Protein AF-A0A023B5M5-F1 (afdb_monomer)

Structure (mmCIF, N/CA/C/O backbone):
data_AF-A0A023B5M5-F1
#
_entry.id   AF-A0A023B5M5-F1
#
loop_
_atom_site.group_PDB
_atom_site.id
_atom_site.type_symbol
_atom_site.label_atom_id
_atom_site.label_alt_id
_atom_site.label_comp_id
_atom_site.label_asym_id
_atom_site.label_entity_id
_atom_site.label_seq_id
_atom_site.pdbx_PDB_ins_code
_atom_site.Cartn_x
_atom_site.Cartn_y
_atom_site.Cartn_z
_atom_site.occupancy
_atom_site.B_iso_or_equiv
_atom_site.auth_seq_id
_atom_site.auth_comp_id
_atom_site.auth_asym_id
_atom_site.auth_atom_id
_atom_site.pdbx_PDB_model_num
ATOM 1 N N . MET A 1 1 ? -79.044 -29.880 103.041 1.00 44.28 1 MET A N 1
ATOM 2 C CA . MET A 1 1 ? -78.181 -29.778 104.241 1.00 44.28 1 MET A CA 1
ATOM 3 C C . MET A 1 1 ? -76.852 -29.152 103.846 1.00 44.28 1 MET A C 1
ATOM 5 O O . MET A 1 1 ? -76.372 -29.491 102.774 1.00 44.28 1 MET A O 1
ATOM 9 N N . ARG A 1 2 ? -76.279 -28.345 104.761 1.00 38.69 2 ARG A N 1
ATOM 10 C CA . ARG A 1 2 ? -74.982 -27.618 104.728 1.00 38.69 2 ARG A CA 1
ATOM 11 C C . ARG A 1 2 ? -75.068 -26.279 103.975 1.00 38.69 2 ARG A C 1
ATOM 13 O O . ARG A 1 2 ? -75.039 -26.277 102.758 1.00 38.69 2 ARG A O 1
ATOM 20 N N . SER A 1 3 ? -75.383 -25.133 104.594 1.00 39.09 3 SER A N 1
ATOM 21 C CA . SER A 1 3 ? -74.854 -24.476 105.813 1.00 39.09 3 SER A CA 1
ATOM 22 C C . SER A 1 3 ? -73.343 -24.265 105.756 1.00 39.09 3 SER A C 1
ATOM 24 O O . SER A 1 3 ? -72.651 -25.266 105.837 1.00 39.09 3 SER A O 1
ATOM 26 N N . PHE A 1 4 ? -72.883 -23.012 105.603 1.00 43.94 4 PHE A N 1
ATOM 27 C CA . PHE A 1 4 ? -71.703 -22.379 106.238 1.00 43.94 4 PHE A CA 1
ATOM 28 C C . PHE A 1 4 ? -71.703 -20.874 105.866 1.00 43.94 4 PHE A C 1
ATOM 30 O O . PHE A 1 4 ? -71.621 -20.524 104.697 1.00 43.94 4 PHE A O 1
ATOM 37 N N . VAL A 1 5 ? -72.158 -20.013 106.783 1.00 41.47 5 VAL A N 1
ATOM 38 C CA . VAL A 1 5 ? -71.369 -19.107 107.652 1.00 41.47 5 VAL A CA 1
ATOM 39 C C . VAL A 1 5 ? -70.950 -17.790 106.974 1.00 41.47 5 VAL A C 1
ATOM 41 O O . VAL A 1 5 ? -70.104 -17.731 106.092 1.00 41.47 5 VAL A O 1
ATOM 44 N N . THR A 1 6 ? -71.579 -16.727 107.473 1.00 48.25 6 THR A N 1
ATOM 45 C CA . THR A 1 6 ? -71.277 -15.297 107.353 1.00 48.25 6 THR A CA 1
ATOM 46 C C . THR A 1 6 ? -69.873 -14.928 107.835 1.00 48.25 6 THR A C 1
ATOM 48 O O . THR A 1 6 ? -69.488 -15.332 108.929 1.00 48.25 6 THR A O 1
ATOM 51 N N . LEU A 1 7 ? -69.190 -14.033 107.113 1.00 46.66 7 LEU A N 1
ATOM 52 C CA . LEU A 1 7 ? -68.196 -13.119 107.687 1.00 46.66 7 LEU A CA 1
ATOM 53 C C . LEU A 1 7 ? -68.177 -11.807 106.893 1.00 46.66 7 LEU A C 1
ATOM 55 O O . LEU A 1 7 ? -67.706 -11.733 105.761 1.00 46.66 7 LEU A O 1
ATOM 59 N N . ALA A 1 8 ? -68.755 -10.780 107.513 1.00 47.34 8 ALA A N 1
ATOM 60 C CA . ALA A 1 8 ? -68.706 -9.402 107.065 1.00 47.34 8 ALA A CA 1
ATOM 61 C C . ALA A 1 8 ? -67.308 -8.834 107.342 1.00 47.34 8 ALA A C 1
ATOM 63 O O . ALA A 1 8 ? -66.911 -8.707 108.498 1.00 47.34 8 ALA A O 1
ATOM 64 N N . PHE A 1 9 ? -66.584 -8.459 106.288 1.00 44.28 9 PHE A N 1
ATOM 65 C CA . PHE A 1 9 ? -65.431 -7.571 106.393 1.00 44.28 9 PHE A CA 1
ATOM 66 C C . PHE A 1 9 ? -65.820 -6.209 105.825 1.00 44.28 9 PHE A C 1
ATOM 68 O O . PHE A 1 9 ? -65.916 -6.015 104.615 1.00 44.28 9 PHE A O 1
ATOM 75 N N . VAL A 1 10 ? -66.056 -5.264 106.737 1.00 48.34 10 VAL A N 1
ATOM 76 C CA . VAL A 1 10 ? -66.083 -3.829 106.447 1.00 48.34 10 VAL A CA 1
ATOM 77 C C . VAL A 1 10 ? -64.642 -3.420 106.139 1.00 48.34 10 VAL A C 1
ATOM 79 O O . VAL A 1 10 ? -63.875 -3.043 107.021 1.00 48.34 10 VAL A O 1
ATOM 82 N N . GLY A 1 11 ? -64.243 -3.588 104.880 1.00 40.50 11 GLY A N 1
ATOM 83 C CA . GLY A 1 11 ? -63.000 -3.047 104.349 1.00 40.50 11 GLY A CA 1
ATOM 84 C C . GLY A 1 11 ? -63.218 -1.588 103.979 1.00 40.50 11 GLY A C 1
ATOM 85 O O . GLY A 1 11 ? -63.910 -1.291 103.008 1.00 40.50 11 GLY A O 1
ATOM 86 N N . ILE A 1 12 ? -62.644 -0.678 104.766 1.00 47.53 12 ILE A N 1
ATOM 87 C CA . ILE A 1 12 ? -62.568 0.748 104.446 1.00 47.53 12 ILE A CA 1
ATOM 88 C C . ILE A 1 12 ? -61.779 0.869 103.138 1.00 47.53 12 ILE A C 1
ATOM 90 O O . ILE A 1 12 ? -60.560 0.711 103.118 1.00 47.53 12 ILE A O 1
ATOM 94 N N . ALA A 1 13 ? -62.481 1.122 102.036 1.00 38.97 13 ALA A N 1
ATOM 95 C CA . ALA A 1 13 ? -61.863 1.471 100.769 1.00 38.97 13 ALA A CA 1
ATOM 96 C C . ALA A 1 13 ? -61.254 2.874 100.902 1.00 38.97 13 ALA A C 1
ATOM 98 O O . ALA A 1 13 ? -61.909 3.884 100.645 1.00 38.97 13 ALA A O 1
ATOM 99 N N . ALA A 1 14 ? -59.992 2.952 101.330 1.00 44.41 14 ALA A N 1
ATOM 100 C CA . ALA A 1 14 ? -59.181 4.136 101.099 1.00 44.41 14 ALA A CA 1
ATOM 101 C C . ALA A 1 14 ? -58.965 4.242 99.583 1.00 44.41 14 ALA A C 1
ATOM 103 O O . ALA A 1 14 ? -58.105 3.578 99.008 1.00 44.41 14 ALA A O 1
ATOM 104 N N . SER A 1 15 ? -59.814 5.032 98.928 1.00 42.62 15 SER A N 1
ATOM 105 C CA . SER A 1 15 ? -59.723 5.344 97.504 1.00 42.62 15 SER A CA 1
ATOM 106 C C . SER A 1 15 ? -58.456 6.164 97.249 1.00 42.62 15 SER A C 1
ATOM 108 O O . SER A 1 15 ? -58.493 7.394 97.250 1.00 42.62 15 SER A O 1
ATOM 110 N N . GLN A 1 16 ? -57.322 5.494 97.040 1.00 52.19 16 GLN A N 1
ATOM 111 C CA . GLN A 1 16 ? -56.113 6.131 96.527 1.00 52.19 16 GLN A CA 1
ATOM 112 C C . GLN A 1 16 ? -56.383 6.572 95.087 1.00 52.19 16 GLN A C 1
ATOM 114 O O . GLN A 1 16 ? -56.457 5.758 94.169 1.00 52.19 16 GLN A O 1
ATOM 119 N N . LYS A 1 17 ? -56.581 7.876 94.889 1.00 47.81 17 LYS A N 1
ATOM 120 C CA . LYS A 1 17 ? -56.758 8.465 93.562 1.00 47.81 17 LYS A CA 1
ATOM 121 C C . LYS A 1 17 ? -55.380 8.836 93.014 1.00 47.81 17 LYS A C 1
ATOM 123 O O . LYS A 1 17 ? -54.986 9.995 93.063 1.00 47.81 17 LYS A O 1
ATOM 128 N N . SER A 1 18 ? -54.629 7.845 92.534 1.00 52.09 18 SER A N 1
ATOM 129 C CA . SER A 1 18 ? -53.410 8.110 91.763 1.00 52.09 18 SER A CA 1
ATOM 130 C C . SER A 1 18 ? -53.793 8.775 90.444 1.00 52.09 18 SER A C 1
ATOM 132 O O . SER A 1 18 ? -54.504 8.191 89.629 1.00 52.09 18 SER A O 1
ATOM 134 N N . ALA A 1 19 ? -53.340 10.011 90.243 1.00 55.44 19 ALA A N 1
ATOM 135 C CA . ALA A 1 19 ? -53.443 10.692 88.963 1.00 55.44 19 ALA A CA 1
ATOM 136 C C . ALA A 1 19 ? -52.202 10.332 88.137 1.00 55.44 19 ALA A C 1
ATOM 138 O O . ALA A 1 19 ? -51.134 10.910 88.313 1.00 55.44 19 ALA A O 1
ATOM 139 N N . THR A 1 20 ? -52.320 9.326 87.274 1.00 55.12 20 THR A N 1
ATOM 140 C CA . THR A 1 20 ? -51.284 9.022 86.282 1.00 55.12 20 THR A CA 1
ATOM 141 C C . THR A 1 20 ? -51.388 10.056 85.164 1.00 55.12 20 THR A C 1
ATOM 143 O O . THR A 1 20 ? -52.428 10.142 84.514 1.00 55.12 20 THR A O 1
ATOM 146 N N . THR A 1 21 ? -50.350 10.872 84.966 1.00 67.25 21 THR A N 1
ATOM 147 C CA . THR A 1 21 ? -50.260 11.742 83.786 1.00 67.25 21 THR A CA 1
ATOM 148 C C . THR A 1 21 ? -49.985 10.909 82.537 1.00 67.25 21 THR A C 1
ATOM 150 O O . THR A 1 21 ? -49.387 9.832 82.619 1.00 67.25 21 THR A O 1
ATOM 153 N N . ASP A 1 22 ? -50.434 11.399 81.380 1.00 76.00 22 ASP A N 1
ATOM 154 C CA . ASP A 1 22 ? -50.225 10.711 80.106 1.00 76.00 22 ASP A CA 1
ATOM 155 C C . ASP A 1 22 ? -48.725 10.431 79.872 1.00 76.00 22 ASP A C 1
ATOM 157 O O . ASP A 1 22 ? -47.889 11.305 80.132 1.00 76.00 22 ASP A O 1
ATOM 161 N N . PRO A 1 23 ? -48.354 9.220 79.406 1.00 77.00 23 PRO A N 1
ATOM 162 C CA . PRO A 1 23 ? -46.960 8.850 79.189 1.00 77.00 23 PRO A CA 1
ATOM 163 C C . PRO A 1 23 ? -46.294 9.796 78.183 1.00 77.00 23 PRO A C 1
ATOM 165 O O . PRO A 1 23 ? -46.788 9.989 77.069 1.00 77.00 23 PRO A O 1
ATOM 168 N N . VAL A 1 24 ? -45.140 10.354 78.556 1.00 82.94 24 VAL A N 1
ATOM 169 C CA . VAL A 1 24 ? -44.347 11.223 77.681 1.00 82.94 24 VAL A CA 1
ATOM 170 C C . VAL A 1 24 ? -43.412 10.352 76.849 1.00 82.94 24 VAL A C 1
ATOM 172 O O . VAL A 1 24 ? -42.523 9.685 77.381 1.00 82.94 24 VAL A O 1
ATOM 175 N N . TYR A 1 25 ? -43.620 10.357 75.532 1.00 87.12 25 TYR A N 1
ATOM 176 C CA . TYR A 1 25 ? -42.762 9.669 74.569 1.00 87.12 25 TYR A CA 1
ATOM 177 C C . TYR A 1 25 ? -41.686 10.626 74.058 1.00 87.12 25 TYR A C 1
ATOM 179 O O . TYR A 1 25 ? -41.998 11.644 73.440 1.00 87.12 25 TYR A O 1
ATOM 187 N N . SER A 1 26 ? -40.419 10.288 74.277 1.00 89.19 26 SER A N 1
ATOM 188 C CA . SER A 1 26 ? -39.269 11.024 73.751 1.00 89.19 26 SER A CA 1
ATOM 189 C C . SER A 1 26 ? -38.401 10.124 72.871 1.00 89.19 26 SER A C 1
ATOM 191 O O . SER A 1 26 ? -38.423 8.897 72.978 1.00 89.19 26 SER A O 1
ATOM 193 N N . CYS A 1 27 ? -37.656 10.726 71.944 1.00 90.56 27 CYS A N 1
ATOM 194 C CA . CYS A 1 27 ? -36.756 9.998 71.055 1.00 90.56 27 CYS A CA 1
ATOM 195 C C . CYS A 1 27 ? -35.290 10.261 71.411 1.00 90.56 27 CYS A C 1
ATOM 197 O O . CYS A 1 27 ? -34.962 11.379 71.816 1.00 90.56 27 CYS A O 1
ATOM 199 N N . PRO A 1 28 ? -34.396 9.269 71.221 1.00 91.25 28 PRO A N 1
ATOM 200 C CA . PRO A 1 28 ? -32.956 9.482 71.313 1.00 91.25 28 PRO A CA 1
ATOM 201 C C . PRO A 1 28 ? -32.481 10.599 70.374 1.00 91.25 28 PRO A C 1
ATOM 203 O O . PRO A 1 28 ? -33.124 10.894 69.362 1.00 91.25 28 PRO A O 1
ATOM 206 N N . ALA A 1 29 ? -31.323 11.189 70.681 1.00 88.56 29 ALA A N 1
ATOM 207 C CA . ALA A 1 29 ? -30.752 12.276 69.891 1.00 88.56 29 ALA A CA 1
ATOM 208 C C . ALA A 1 29 ? -30.667 11.913 68.394 1.00 88.56 29 ALA A C 1
ATOM 210 O O . ALA A 1 29 ? -30.124 10.875 68.013 1.00 88.56 29 ALA A O 1
ATOM 211 N N . GLY A 1 30 ? -31.222 12.780 67.542 1.00 83.88 30 GLY A N 1
ATOM 212 C CA . GLY A 1 30 ? -31.242 12.600 66.088 1.00 83.88 30 GLY A CA 1
ATOM 213 C C . GLY A 1 30 ? -32.406 11.770 65.533 1.00 83.88 30 GLY A C 1
ATOM 214 O O . GLY A 1 30 ? -32.467 11.588 64.320 1.00 83.88 30 GLY A O 1
ATOM 215 N N . PHE A 1 31 ? -33.334 11.291 66.368 1.00 90.75 31 PHE A N 1
ATOM 216 C CA . PHE A 1 31 ? -34.573 10.643 65.927 1.00 90.75 31 PHE A CA 1
ATOM 217 C C . PHE A 1 31 ? -35.792 11.533 66.181 1.00 90.75 31 PHE A C 1
ATOM 219 O O . PHE A 1 31 ? -35.854 12.266 67.166 1.00 90.75 31 PHE A O 1
ATOM 226 N N . THR A 1 32 ? -36.795 11.434 65.311 1.00 92.38 32 THR A N 1
ATOM 227 C CA . THR A 1 32 ? -38.055 12.176 65.429 1.00 92.38 32 THR A CA 1
ATOM 228 C C . THR A 1 32 ? -39.199 11.213 65.725 1.00 92.38 32 THR A C 1
ATOM 230 O O . THR A 1 32 ? -39.284 10.137 65.129 1.00 92.38 32 THR A O 1
ATOM 233 N N . LEU A 1 33 ? -40.088 11.587 66.648 1.00 88.69 33 LEU A N 1
ATOM 234 C CA . LEU A 1 33 ? -41.246 10.770 67.005 1.00 88.69 33 LEU A CA 1
ATOM 235 C C . LEU A 1 33 ? -42.250 10.762 65.845 1.00 88.69 33 LEU A C 1
ATOM 237 O O . LEU A 1 33 ? -42.745 11.809 65.436 1.00 88.69 33 LEU A O 1
ATOM 241 N N . ASN A 1 34 ? -42.551 9.580 65.315 1.00 87.12 34 ASN A N 1
ATOM 242 C CA . ASN A 1 34 ? -43.556 9.371 64.279 1.00 87.12 34 ASN A CA 1
ATOM 243 C C . ASN A 1 34 ? -44.542 8.294 64.766 1.00 87.12 34 ASN A C 1
ATOM 245 O O . ASN A 1 34 ? -44.268 7.090 64.721 1.00 87.12 34 ASN A O 1
ATOM 249 N N . GLY A 1 35 ? -45.667 8.737 65.335 1.00 84.88 35 GLY A N 1
ATOM 250 C CA . GLY A 1 35 ? -46.623 7.864 66.019 1.00 84.88 35 GLY A CA 1
ATOM 251 C C . GLY A 1 35 ? -46.040 7.280 67.310 1.00 84.88 35 GLY A C 1
ATOM 252 O O . GLY A 1 35 ? -45.732 8.017 68.240 1.00 84.88 35 GLY A O 1
ATOM 253 N N . LYS A 1 36 ? -45.886 5.950 67.363 1.00 85.19 36 LYS A N 1
ATOM 254 C CA . LYS A 1 36 ? -45.283 5.213 68.495 1.00 85.19 36 LYS A CA 1
ATOM 255 C C . LYS A 1 36 ? -43.851 4.740 68.219 1.00 85.19 36 LYS A C 1
ATOM 257 O O . LYS A 1 36 ? -43.348 3.879 68.934 1.00 85.19 36 LYS A O 1
ATOM 262 N N . THR A 1 37 ? -43.207 5.264 67.179 1.00 88.25 37 THR A N 1
ATOM 263 C CA . THR A 1 37 ? -41.868 4.831 66.759 1.00 88.25 37 THR A CA 1
ATOM 264 C C . THR A 1 37 ? -40.989 6.047 66.519 1.00 88.25 37 THR A C 1
ATOM 266 O O . THR A 1 37 ? -41.429 7.031 65.927 1.00 88.25 37 THR A O 1
ATOM 269 N N . CYS A 1 38 ? -39.737 5.991 66.952 1.00 91.19 38 CYS A N 1
ATOM 270 C CA . CYS A 1 38 ? -38.758 7.026 66.654 1.00 91.19 38 CYS A CA 1
ATOM 271 C C . CYS A 1 38 ? -38.100 6.709 65.313 1.00 91.19 38 CYS A C 1
ATOM 273 O O . CYS A 1 38 ? -37.549 5.623 65.147 1.00 91.19 38 CYS A O 1
ATOM 275 N N . ARG A 1 39 ? -38.164 7.634 64.350 1.00 92.19 39 ARG A N 1
ATOM 276 C CA . ARG A 1 39 ? -37.654 7.444 62.986 1.00 92.19 39 ARG A CA 1
ATOM 277 C C . ARG A 1 39 ? -36.598 8.492 62.651 1.00 92.19 39 ARG A C 1
ATOM 279 O O . ARG A 1 39 ? -36.758 9.665 62.981 1.00 92.19 39 ARG A O 1
ATOM 286 N N . ARG A 1 40 ? -35.540 8.075 61.960 1.00 92.12 40 ARG A N 1
ATOM 287 C CA . ARG A 1 40 ? -34.500 8.955 61.414 1.00 92.12 40 ARG A CA 1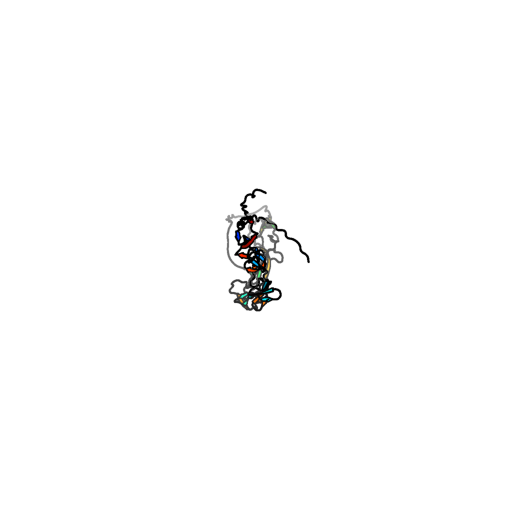
ATOM 288 C C . ARG A 1 40 ? -34.321 8.670 59.930 1.00 92.12 40 ARG A C 1
ATOM 290 O O . ARG A 1 40 ? -34.296 7.507 59.534 1.00 92.12 40 ARG A O 1
ATOM 297 N N . GLN A 1 41 ? -34.211 9.719 59.120 1.00 90.25 41 GLN A N 1
ATOM 298 C CA . GLN A 1 41 ? -33.834 9.587 57.712 1.00 90.25 41 GLN A CA 1
ATOM 299 C C . GLN A 1 41 ? -32.330 9.347 57.623 1.00 90.25 41 GLN A C 1
ATOM 301 O O . GLN A 1 41 ? -31.551 10.062 58.252 1.00 90.25 41 GLN A O 1
ATOM 306 N N . VAL A 1 42 ? -31.933 8.348 56.846 1.00 90.62 42 VAL A N 1
ATOM 307 C CA . VAL A 1 42 ? -30.527 8.061 56.561 1.00 90.62 42 VAL A CA 1
ATOM 308 C C . VAL A 1 42 ? -30.299 8.127 55.062 1.00 90.62 42 VAL A C 1
ATOM 310 O O . VAL A 1 42 ? -31.151 7.703 54.278 1.00 90.62 42 VAL A O 1
ATOM 313 N N . SER A 1 43 ? -29.154 8.675 54.668 1.00 91.69 43 SER A N 1
ATOM 314 C CA . SER A 1 43 ? -28.727 8.716 53.277 1.00 91.69 43 SER A CA 1
ATOM 315 C C . SER A 1 43 ? -27.313 8.169 53.136 1.00 91.69 43 SER A C 1
ATOM 317 O O . SER A 1 43 ? -26.458 8.370 53.997 1.00 91.69 43 SER A O 1
ATOM 319 N N . SER A 1 44 ? -27.072 7.437 52.054 1.00 92.06 44 SER A N 1
ATOM 320 C CA . SER A 1 44 ? -25.749 6.919 51.697 1.00 92.06 44 SER A CA 1
ATOM 321 C C . SER A 1 44 ? -25.556 6.989 50.180 1.00 92.06 44 SER A C 1
ATOM 323 O O . SER A 1 44 ? -26.551 7.029 49.460 1.00 92.06 44 SER A O 1
ATOM 325 N N . PRO A 1 45 ? -24.325 7.067 49.655 1.00 91.81 45 PRO A N 1
ATOM 326 C CA . PRO A 1 45 ? -24.107 7.065 48.211 1.00 91.81 45 PRO A CA 1
ATOM 327 C C . PRO A 1 45 ? -24.503 5.714 47.597 1.00 91.81 45 PRO A C 1
ATOM 329 O O . PRO A 1 45 ? -24.190 4.657 48.148 1.00 91.81 45 PRO A O 1
ATOM 332 N N . ALA A 1 46 ? -25.177 5.743 46.446 1.00 92.38 46 ALA A N 1
ATOM 333 C CA . ALA A 1 46 ? -25.527 4.531 45.715 1.00 92.38 46 ALA A CA 1
ATOM 334 C C . ALA A 1 46 ? -24.288 3.898 45.072 1.00 92.38 46 ALA A C 1
ATOM 336 O O . ALA A 1 46 ? -23.443 4.584 44.497 1.00 92.38 46 ALA A O 1
ATOM 337 N N . SER A 1 47 ? -24.204 2.569 45.127 1.00 91.69 47 SER A N 1
ATOM 338 C CA . SER A 1 47 ? -23.179 1.826 44.391 1.00 91.69 47 SER A CA 1
ATOM 339 C C . SER A 1 47 ? -23.538 1.775 42.907 1.00 91.69 47 SER A C 1
ATOM 341 O O . SER A 1 47 ? -24.693 1.545 42.560 1.00 91.69 47 SER A O 1
ATOM 343 N N . LEU A 1 48 ? -22.570 1.996 42.022 1.00 92.50 48 LEU A N 1
ATOM 344 C CA . LEU A 1 48 ? -22.783 1.895 40.580 1.00 92.50 48 LEU A CA 1
ATOM 345 C C . LEU A 1 48 ? -22.534 0.460 40.116 1.00 92.50 48 LEU A C 1
ATOM 347 O O . LEU A 1 48 ? -21.522 -0.141 40.472 1.00 92.50 48 LEU A O 1
ATOM 351 N N . PHE A 1 49 ? -23.444 -0.084 39.309 1.00 92.69 49 PHE A N 1
ATOM 352 C CA . PHE A 1 49 ? -23.283 -1.405 38.706 1.00 92.69 49 PHE A CA 1
ATOM 353 C C . PHE A 1 49 ? -23.753 -1.424 37.251 1.00 92.69 49 PHE A C 1
ATOM 355 O O . PHE A 1 49 ? -24.578 -0.613 36.830 1.00 92.69 49 PHE A O 1
ATOM 362 N N . CYS A 1 50 ? -23.234 -2.383 36.490 1.00 94.19 50 CYS A N 1
ATOM 363 C CA . CYS A 1 50 ? -23.658 -2.650 35.123 1.00 94.19 50 CYS A CA 1
ATOM 364 C C . CYS A 1 50 ? -24.527 -3.914 35.107 1.00 94.19 50 CYS A C 1
ATOM 366 O O . CYS A 1 50 ? -24.055 -4.961 35.552 1.00 94.19 50 CYS A O 1
ATOM 368 N N . PRO A 1 51 ? -25.782 -3.857 34.617 1.00 91.12 51 PRO A N 1
ATOM 369 C CA . PRO A 1 51 ? -26.621 -5.049 34.466 1.00 91.12 51 PRO A CA 1
ATOM 370 C C . PRO A 1 51 ? -26.009 -6.076 33.511 1.00 91.12 51 PRO A C 1
ATOM 372 O O . PRO A 1 51 ? -26.173 -7.279 33.691 1.00 91.12 51 PRO A O 1
ATOM 375 N N . VAL A 1 52 ? -25.298 -5.578 32.498 1.00 90.88 52 VAL A N 1
ATOM 376 C CA . VAL A 1 52 ? -24.552 -6.359 31.516 1.00 90.88 52 VAL A CA 1
ATOM 377 C C . VAL A 1 52 ? -23.187 -5.702 31.336 1.00 90.88 52 VAL A C 1
ATOM 379 O O . VAL A 1 52 ? -23.098 -4.477 31.245 1.00 90.88 52 VAL A O 1
ATOM 382 N N . GLY A 1 53 ? -22.135 -6.516 31.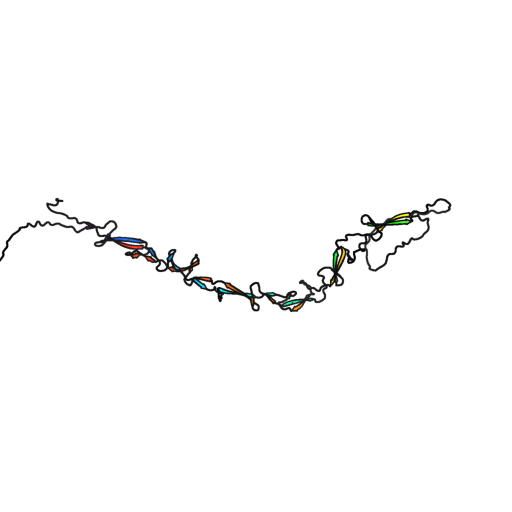277 1.00 90.75 53 GLY A N 1
ATOM 383 C CA . GLY A 1 53 ? -20.766 -6.040 31.099 1.00 90.75 53 GLY A CA 1
ATOM 384 C C . GLY A 1 53 ? -20.080 -5.621 32.400 1.00 90.75 53 GLY A C 1
ATOM 385 O O . GLY A 1 53 ? -20.477 -6.015 33.496 1.00 90.75 53 GLY A O 1
ATOM 386 N N . VAL A 1 54 ? -19.015 -4.839 32.260 1.00 92.69 54 VAL A N 1
ATOM 387 C CA . VAL A 1 54 ? -18.169 -4.351 33.351 1.00 92.69 54 VAL A CA 1
ATOM 388 C C . VAL A 1 54 ? -18.154 -2.828 33.370 1.00 92.69 54 VAL A C 1
ATOM 390 O O . VAL A 1 54 ? -18.318 -2.181 32.336 1.00 92.69 54 VAL A O 1
ATOM 393 N N . LEU A 1 55 ? -17.978 -2.259 34.561 1.00 92.75 55 LEU A N 1
ATOM 394 C CA . LEU A 1 55 ? -17.866 -0.818 34.739 1.00 92.75 55 LEU A CA 1
ATOM 395 C C . LEU A 1 55 ? -16.409 -0.397 34.548 1.00 92.75 55 LEU A C 1
ATOM 397 O O . LEU A 1 55 ? -15.569 -0.693 35.395 1.00 92.75 55 LEU A O 1
ATOM 401 N N . GLU A 1 56 ? -16.125 0.320 33.466 1.00 90.44 56 GLU A N 1
ATOM 402 C CA . GLU A 1 56 ? -14.798 0.859 33.174 1.00 90.44 56 GLU A CA 1
ATOM 403 C C . GLU A 1 56 ? -14.917 2.348 32.832 1.00 90.44 56 GLU A C 1
ATOM 405 O O . GLU A 1 56 ? -15.752 2.744 32.022 1.00 90.44 56 GLU A O 1
ATOM 410 N N . ASN A 1 57 ? -14.121 3.198 33.489 1.00 88.25 57 ASN A N 1
ATOM 411 C CA . ASN A 1 57 ? -14.116 4.654 33.278 1.00 88.25 57 ASN A CA 1
ATOM 412 C C . ASN A 1 57 ? -15.508 5.325 33.356 1.00 88.25 57 ASN A C 1
ATOM 414 O O . ASN A 1 57 ? -15.784 6.292 32.653 1.00 88.25 57 ASN A O 1
ATOM 418 N N . GLY A 1 58 ? -16.395 4.816 34.220 1.00 88.25 58 GLY A N 1
ATOM 419 C CA . GLY A 1 58 ? -17.750 5.356 34.393 1.00 88.25 58 GLY A CA 1
ATOM 420 C C . GLY A 1 58 ? -18.757 4.915 33.326 1.00 88.25 58 GLY A C 1
ATOM 421 O O . GLY A 1 58 ? -19.878 5.419 33.310 1.00 88.25 58 GLY A O 1
ATOM 422 N N . GLN A 1 59 ? -18.390 3.960 32.470 1.00 92.00 59 GLN A N 1
ATOM 423 C CA . GLN A 1 59 ? -19.221 3.451 31.387 1.00 92.00 59 GLN A CA 1
ATOM 424 C C . GLN A 1 59 ? -19.344 1.929 31.473 1.00 92.00 59 GLN A C 1
ATOM 426 O O . GLN A 1 59 ? -18.399 1.232 31.845 1.00 92.00 59 GLN A O 1
ATOM 431 N N . CYS A 1 60 ? -20.520 1.402 31.142 1.00 94.44 60 CYS A N 1
ATOM 432 C CA . CYS A 1 60 ? -20.715 -0.037 31.045 1.00 94.44 60 CYS A CA 1
ATOM 433 C C . CYS A 1 60 ? -20.231 -0.519 29.684 1.00 94.44 60 CYS A C 1
ATOM 435 O O . CYS A 1 60 ? -20.760 -0.102 28.648 1.00 94.44 60 CYS A O 1
ATOM 437 N N . ILE A 1 61 ? -19.235 -1.401 29.694 1.00 93.56 61 ILE A N 1
ATOM 438 C CA . ILE A 1 61 ? -18.655 -1.987 28.488 1.00 93.56 61 ILE A CA 1
ATOM 439 C C . ILE A 1 61 ? -18.791 -3.509 28.501 1.00 93.56 61 ILE A C 1
ATOM 441 O O . ILE A 1 61 ? -18.772 -4.142 29.555 1.00 93.56 61 ILE A O 1
ATOM 445 N N . ALA A 1 62 ? -18.900 -4.115 27.326 1.00 92.44 62 ALA A N 1
ATOM 446 C CA . ALA A 1 62 ? -18.883 -5.566 27.159 1.00 92.44 62 ALA A CA 1
ATOM 447 C C . ALA A 1 62 ? -17.896 -5.987 26.060 1.00 92.44 62 ALA A C 1
ATOM 449 O O . ALA A 1 62 ? -17.535 -5.157 25.221 1.00 92.44 62 ALA A O 1
ATOM 450 N N . PRO A 1 63 ? -17.457 -7.261 26.039 1.00 89.81 63 PRO A N 1
ATOM 451 C CA . PRO A 1 63 ? -16.644 -7.784 24.948 1.00 89.81 63 PRO A CA 1
ATOM 452 C C . PRO A 1 63 ? -17.382 -7.636 23.613 1.00 89.81 63 PRO A C 1
ATOM 454 O O . PRO A 1 63 ? -18.481 -8.163 23.441 1.00 89.81 63 PRO A O 1
ATOM 457 N N . GLY A 1 64 ? -16.773 -6.916 22.676 1.00 87.25 64 GLY A N 1
ATOM 458 C CA . GLY A 1 64 ? -17.263 -6.763 21.311 1.00 87.25 64 GLY A CA 1
ATOM 459 C C . GLY A 1 64 ? -16.819 -7.920 20.418 1.00 87.25 64 GLY A C 1
ATOM 460 O O . GLY A 1 64 ? -15.832 -8.607 20.692 1.00 87.25 64 GLY A O 1
ATOM 461 N N . GLN A 1 65 ? -17.538 -8.125 19.317 1.00 86.75 65 GLN A N 1
ATOM 462 C CA . GLN A 1 65 ? -17.172 -9.131 18.321 1.00 86.75 65 GLN A CA 1
ATOM 463 C C . GLN A 1 65 ? -16.103 -8.586 17.370 1.00 86.75 65 GLN A C 1
ATOM 465 O O . GLN A 1 65 ? -16.158 -7.431 16.939 1.00 86.75 65 GLN A O 1
ATOM 470 N N . LYS A 1 66 ? -15.129 -9.437 17.035 1.00 84.69 66 LYS A N 1
ATOM 471 C CA . LYS A 1 66 ? -14.165 -9.161 15.967 1.00 84.69 66 LYS A CA 1
ATOM 472 C C . LYS A 1 66 ? -14.788 -9.554 14.636 1.00 84.69 66 LYS A C 1
ATOM 474 O O . LYS A 1 66 ? -15.314 -10.655 14.509 1.00 84.69 66 LYS A O 1
ATOM 479 N N . ASP A 1 67 ? -14.671 -8.676 13.657 1.00 85.38 67 ASP A N 1
ATOM 480 C CA . ASP A 1 67 ? -15.016 -8.943 12.272 1.00 85.38 67 ASP A CA 1
ATOM 481 C C . ASP A 1 67 ? -13.741 -9.045 11.421 1.00 85.38 67 ASP A C 1
ATOM 483 O O . ASP A 1 67 ? -12.738 -8.369 11.670 1.00 85.38 67 ASP A O 1
ATOM 487 N N . SER A 1 68 ? -13.765 -9.940 10.435 1.00 82.75 68 SER A N 1
ATOM 488 C CA . SER A 1 68 ? -12.625 -10.223 9.558 1.00 82.75 68 SER A CA 1
ATOM 489 C C . SER A 1 68 ? -13.021 -10.055 8.097 1.00 82.75 68 SER A C 1
ATOM 491 O O . SER A 1 68 ? -13.286 -11.014 7.361 1.00 82.75 68 SER A O 1
ATOM 493 N N . HIS A 1 69 ? -13.045 -8.802 7.663 1.00 87.31 69 HIS A N 1
ATOM 494 C CA . HIS A 1 69 ? -13.416 -8.445 6.306 1.00 87.31 69 HIS A CA 1
ATOM 495 C C . HIS A 1 69 ? -12.206 -8.043 5.466 1.00 87.31 69 HIS A C 1
ATOM 497 O O . HIS A 1 69 ? -11.104 -7.761 5.950 1.00 87.31 69 HIS A O 1
ATOM 503 N N . CYS A 1 70 ? -12.429 -8.058 4.159 1.00 88.88 70 CYS A N 1
ATOM 504 C CA . CYS A 1 70 ? -11.479 -7.532 3.205 1.00 88.88 70 CYS A CA 1
ATOM 505 C C . CYS A 1 70 ? -11.721 -6.036 3.010 1.00 88.88 70 CYS A C 1
ATOM 507 O O . CYS A 1 70 ? -12.879 -5.631 2.888 1.00 88.88 70 CYS A O 1
ATOM 509 N N . PRO A 1 71 ? -10.662 -5.207 3.011 1.00 87.31 71 PRO A N 1
A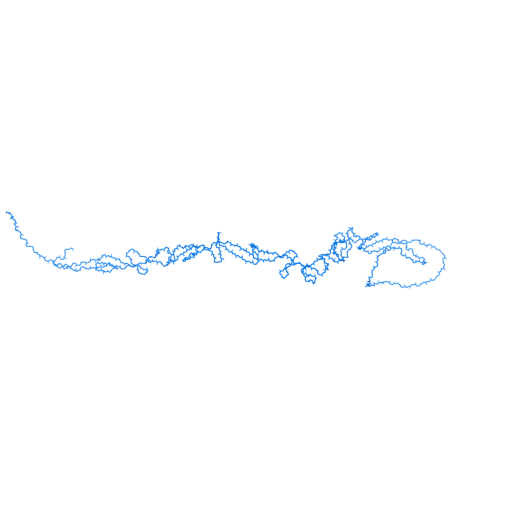TOM 510 C CA . PRO A 1 71 ? -10.812 -3.780 2.785 1.00 87.31 71 PRO A CA 1
ATOM 511 C C . PRO A 1 71 ? -11.434 -3.516 1.410 1.00 87.31 71 PRO A C 1
ATOM 513 O O . PRO A 1 71 ? -11.294 -4.312 0.473 1.00 87.31 71 PRO A O 1
ATOM 516 N N . VAL A 1 72 ? -12.113 -2.376 1.293 1.00 86.06 72 VAL A N 1
ATOM 517 C CA . VAL A 1 72 ? -12.770 -1.951 0.052 1.00 86.06 72 VAL A CA 1
ATOM 518 C C . VAL A 1 72 ? -11.767 -1.970 -1.108 1.00 86.06 72 VAL A C 1
ATOM 520 O O . VAL A 1 72 ? -10.639 -1.499 -0.976 1.00 86.06 72 VAL A O 1
ATOM 523 N N . GLY A 1 73 ? -12.176 -2.541 -2.244 1.00 84.50 73 GLY A N 1
ATOM 524 C CA . GLY A 1 73 ? -11.329 -2.688 -3.434 1.00 84.50 73 GLY A CA 1
ATOM 525 C C . GLY A 1 73 ? -10.489 -3.970 -3.480 1.00 84.50 73 GLY A C 1
ATOM 526 O O . GLY A 1 73 ? -9.709 -4.149 -4.414 1.00 84.50 73 GLY A O 1
ATOM 527 N N . THR A 1 74 ? -10.652 -4.880 -2.513 1.00 92.06 74 THR A N 1
ATOM 528 C CA . THR A 1 74 ? -10.007 -6.204 -2.520 1.00 92.06 74 THR A CA 1
ATOM 529 C C . THR A 1 74 ? -11.030 -7.336 -2.590 1.00 92.06 74 THR A C 1
ATOM 531 O O . THR A 1 74 ? -12.193 -7.167 -2.227 1.00 92.06 74 THR A O 1
ATOM 534 N N . THR A 1 75 ? -10.601 -8.498 -3.084 1.00 92.44 75 THR A N 1
ATOM 535 C CA . THR A 1 75 ? -11.457 -9.685 -3.236 1.00 92.44 75 THR A CA 1
ATOM 536 C C . THR A 1 75 ? -11.068 -10.767 -2.228 1.00 92.44 75 THR A C 1
ATOM 538 O O . THR A 1 75 ? -9.876 -11.008 -2.022 1.00 92.44 75 THR A O 1
ATOM 541 N N . PRO A 1 76 ? -12.032 -11.416 -1.554 1.00 91.62 76 PRO A N 1
ATOM 542 C CA . PRO A 1 76 ? -11.725 -12.472 -0.599 1.00 91.62 76 PRO A CA 1
ATOM 543 C C . PRO A 1 76 ? -11.233 -13.730 -1.328 1.00 91.62 76 PRO A C 1
ATOM 545 O O . PRO A 1 76 ? -11.913 -14.249 -2.209 1.00 91.62 76 PRO A O 1
ATOM 548 N N . VAL A 1 77 ? -10.068 -14.244 -0.926 1.00 93.50 77 VAL A N 1
ATOM 549 C CA . VAL A 1 77 ? -9.479 -15.492 -1.443 1.00 93.50 77 VAL A CA 1
ATOM 550 C C . VAL A 1 77 ? -9.078 -16.425 -0.298 1.00 93.50 77 VAL A C 1
ATOM 552 O O . VAL A 1 77 ? -9.089 -16.044 0.878 1.00 93.50 77 VAL A O 1
ATOM 555 N N . ALA A 1 78 ? -8.707 -17.665 -0.627 1.00 88.94 78 ALA A N 1
ATOM 556 C CA . ALA A 1 78 ? -8.107 -18.575 0.343 1.00 88.94 78 ALA A CA 1
ATOM 557 C C . ALA A 1 78 ? -6.819 -17.949 0.913 1.00 88.94 78 ALA A C 1
ATOM 559 O O . ALA A 1 78 ? -5.898 -17.620 0.170 1.00 88.94 78 ALA A O 1
ATOM 560 N N . GLY A 1 79 ? -6.777 -17.750 2.232 1.00 85.94 79 GLY A N 1
ATOM 561 C CA . GLY A 1 79 ? -5.623 -17.178 2.934 1.00 85.94 79 GLY A CA 1
ATOM 562 C C . GLY A 1 79 ? -5.623 -15.655 3.115 1.00 85.94 79 GLY A C 1
ATOM 563 O O . GLY A 1 79 ? -4.751 -15.155 3.819 1.00 85.94 79 GLY A O 1
ATOM 564 N N . GLY A 1 80 ? -6.588 -14.904 2.566 1.00 91.81 80 GLY A N 1
ATOM 565 C CA . GLY A 1 80 ? -6.621 -13.456 2.790 1.00 91.81 80 GLY A CA 1
ATOM 566 C C . GLY A 1 80 ? -7.462 -12.651 1.806 1.00 91.81 80 GLY A C 1
ATOM 567 O O . GLY A 1 80 ? -8.487 -13.111 1.304 1.00 91.81 80 GLY A O 1
ATOM 568 N N . CYS A 1 81 ? -7.012 -11.426 1.563 1.00 92.75 81 CYS A N 1
ATOM 569 C CA . CYS A 1 81 ? -7.618 -10.459 0.664 1.00 92.75 81 CYS A CA 1
ATOM 570 C C . CYS A 1 81 ? -6.673 -10.200 -0.503 1.00 92.75 81 CYS A C 1
ATOM 572 O O . CYS A 1 81 ? -5.520 -9.816 -0.316 1.00 92.75 81 CYS A O 1
ATOM 574 N N . GLN A 1 82 ? -7.157 -10.446 -1.712 1.00 95.19 82 GLN A N 1
ATOM 575 C CA . GLN A 1 82 ? -6.398 -10.303 -2.939 1.00 95.19 82 GLN A CA 1
ATOM 576 C C . GLN A 1 82 ? -6.635 -8.925 -3.550 1.00 95.19 82 GLN A C 1
ATOM 578 O O . GLN A 1 82 ? -7.777 -8.520 -3.787 1.00 95.19 82 GLN A O 1
ATOM 583 N N . SER A 1 83 ? -5.546 -8.227 -3.856 1.00 92.81 83 SER A N 1
ATOM 584 C CA . SER A 1 83 ? -5.548 -7.011 -4.663 1.00 92.81 83 SER A CA 1
ATOM 585 C C . SER A 1 83 ? -4.832 -7.246 -5.993 1.00 92.81 83 SER A C 1
ATOM 587 O O . SER A 1 83 ? -3.978 -8.133 -6.126 1.00 92.81 83 SER A O 1
ATOM 589 N N . ARG A 1 84 ? -5.208 -6.456 -7.002 1.00 93.31 84 ARG A N 1
ATOM 590 C CA . ARG A 1 84 ? -4.642 -6.515 -8.351 1.00 93.31 84 ARG A CA 1
ATOM 591 C C . ARG A 1 84 ? -4.139 -5.132 -8.742 1.00 93.31 84 ARG A C 1
ATOM 593 O O . ARG A 1 84 ? -4.935 -4.213 -8.890 1.00 93.31 84 ARG A O 1
ATOM 600 N N . SER A 1 85 ? -2.829 -5.006 -8.925 1.00 92.88 85 SER A N 1
ATOM 601 C CA . SER A 1 85 ? -2.199 -3.819 -9.508 1.00 92.88 85 SER A CA 1
ATOM 602 C C . SER A 1 85 ? -1.951 -4.059 -10.992 1.00 92.88 85 SER A C 1
ATOM 604 O O . SER A 1 85 ? -1.547 -5.163 -11.371 1.00 92.88 85 SER A O 1
ATOM 606 N N . GLN A 1 86 ? -2.200 -3.048 -11.825 1.00 94.62 86 GLN A N 1
ATOM 607 C CA . GLN A 1 86 ? -2.010 -3.126 -13.272 1.00 94.62 86 GLN A CA 1
ATOM 608 C C . GLN A 1 86 ? -1.235 -1.908 -13.772 1.00 94.62 86 GLN A C 1
ATOM 610 O O . GLN A 1 86 ? -1.515 -0.784 -13.365 1.00 94.62 86 GLN A O 1
ATOM 615 N N . THR A 1 87 ? -0.282 -2.139 -14.667 1.00 93.69 87 THR A N 1
ATOM 616 C CA . THR A 1 87 ? 0.473 -1.095 -15.370 1.00 93.69 87 THR A CA 1
ATOM 617 C C . THR A 1 87 ? 0.692 -1.529 -16.818 1.00 93.69 87 THR A C 1
ATOM 619 O O . THR A 1 87 ? 0.796 -2.734 -17.049 1.00 93.69 87 THR A O 1
ATOM 622 N N . PRO A 1 88 ? 0.762 -0.616 -17.799 1.00 94.19 88 PRO A N 1
ATOM 623 C CA . PRO A 1 88 ? 1.128 -0.977 -19.166 1.00 94.19 88 PRO A CA 1
ATOM 624 C C . PRO A 1 88 ? 2.484 -1.686 -19.217 1.00 94.19 88 PRO A C 1
ATOM 626 O O . PRO A 1 88 ? 3.382 -1.362 -18.432 1.00 94.19 88 PRO A O 1
ATOM 629 N N . ALA A 1 89 ? 2.622 -2.659 -20.116 1.00 91.88 89 ALA A N 1
ATOM 630 C CA . ALA A 1 89 ? 3.901 -3.301 -20.376 1.00 91.88 89 ALA A CA 1
ATOM 631 C C . ALA A 1 89 ? 4.840 -2.365 -21.144 1.00 91.88 89 ALA A C 1
ATOM 633 O O . ALA A 1 89 ? 4.419 -1.605 -22.016 1.00 91.88 89 ALA A O 1
ATOM 634 N N . GLU A 1 90 ? 6.128 -2.427 -20.817 1.00 90.81 90 GLU A N 1
ATOM 635 C CA . GLU A 1 90 ? 7.144 -1.646 -21.509 1.00 90.81 90 GLU A CA 1
ATOM 636 C C . GLU A 1 90 ? 7.500 -2.346 -22.823 1.00 90.81 90 GLU A C 1
ATOM 638 O O . GLU A 1 90 ? 7.834 -3.537 -22.828 1.00 90.81 90 GLU A O 1
ATOM 643 N N . ARG A 1 91 ? 7.435 -1.614 -23.941 1.00 89.56 91 ARG A N 1
ATOM 644 C CA . ARG A 1 91 ? 7.951 -2.103 -25.221 1.00 89.56 91 ARG A CA 1
ATOM 645 C C . ARG A 1 91 ? 9.467 -2.001 -25.220 1.00 89.56 91 ARG A C 1
ATOM 647 O O . ARG A 1 91 ? 10.023 -0.922 -25.060 1.00 89.56 91 ARG A O 1
ATOM 654 N N . VAL A 1 92 ? 10.124 -3.137 -25.415 1.00 91.31 92 VAL A N 1
ATOM 655 C CA . VAL A 1 92 ? 11.579 -3.243 -25.465 1.00 91.31 92 VAL A CA 1
ATOM 656 C C . VAL A 1 92 ? 11.989 -3.727 -26.845 1.00 91.31 92 VAL A C 1
ATOM 658 O O . VAL A 1 92 ? 11.559 -4.793 -27.306 1.00 91.31 92 VAL A O 1
ATOM 661 N N . CYS A 1 93 ? 12.834 -2.927 -27.489 1.00 88.38 93 CYS A N 1
ATOM 662 C CA . CYS A 1 93 ? 13.413 -3.261 -28.775 1.00 88.38 93 CYS A CA 1
ATOM 663 C C . CYS A 1 93 ? 14.548 -4.285 -28.629 1.00 88.38 93 CYS A C 1
ATOM 665 O O . CYS A 1 93 ? 15.315 -4.222 -27.661 1.00 88.38 93 CYS A O 1
ATOM 667 N N . PRO A 1 94 ? 14.652 -5.257 -29.555 1.00 86.94 94 PRO A N 1
ATOM 668 C CA . PRO A 1 94 ? 15.739 -6.224 -29.550 1.00 86.94 94 PRO A CA 1
ATOM 669 C C . PRO A 1 94 ? 17.105 -5.534 -29.714 1.00 86.94 94 PRO A C 1
ATOM 671 O O . PRO A 1 94 ? 17.180 -4.399 -30.198 1.00 86.94 94 PRO A O 1
ATOM 674 N N . PRO A 1 95 ? 18.207 -6.207 -29.336 1.00 82.38 95 PRO A N 1
ATOM 675 C CA . PRO A 1 95 ? 19.551 -5.665 -29.514 1.00 82.38 95 PRO A CA 1
ATOM 676 C C . PRO A 1 95 ? 19.797 -5.195 -30.955 1.00 82.38 95 PRO A C 1
ATOM 678 O O . PRO A 1 95 ? 19.369 -5.854 -31.901 1.00 82.38 95 PRO A O 1
ATOM 681 N N . ASN A 1 96 ? 20.517 -4.078 -31.112 1.00 74.25 96 ASN A N 1
ATOM 682 C CA . ASN A 1 96 ? 20.827 -3.423 -32.395 1.00 74.25 96 ASN A CA 1
ATOM 683 C C . ASN A 1 96 ? 19.628 -2.777 -33.120 1.00 74.25 96 ASN A C 1
ATOM 685 O O . ASN A 1 96 ? 19.722 -2.467 -34.308 1.00 74.25 96 ASN A O 1
ATOM 689 N N . THR A 1 97 ? 18.509 -2.562 -32.423 1.00 80.94 97 THR A N 1
ATOM 690 C CA . THR A 1 97 ? 17.342 -1.840 -32.952 1.00 80.94 97 THR A CA 1
ATOM 691 C C . THR A 1 97 ? 16.931 -0.708 -32.018 1.00 80.94 97 THR A C 1
ATOM 693 O O . THR A 1 97 ? 17.223 -0.739 -30.820 1.00 80.94 97 THR A O 1
ATOM 696 N N . HIS A 1 98 ? 16.260 0.299 -32.569 1.00 82.19 98 HIS A N 1
ATOM 697 C CA . HIS A 1 98 ? 15.855 1.508 -31.858 1.00 82.19 98 HIS A CA 1
ATOM 698 C C . HIS A 1 98 ? 14.364 1.772 -32.058 1.00 82.19 98 HIS A C 1
ATOM 700 O O . HIS A 1 98 ? 13.825 1.457 -33.117 1.00 82.19 98 HIS A O 1
ATOM 706 N N . ASP A 1 99 ? 13.708 2.341 -31.045 1.00 84.19 99 ASP A N 1
ATOM 707 C CA . ASP A 1 99 ? 12.313 2.773 -31.154 1.00 84.19 99 ASP A CA 1
ATOM 708 C C . ASP A 1 99 ? 12.247 4.068 -31.971 1.00 84.19 99 ASP A C 1
ATOM 710 O O . ASP A 1 99 ? 12.733 5.118 -31.543 1.00 84.19 99 ASP A O 1
ATOM 714 N N . ILE A 1 100 ? 11.678 3.973 -33.171 1.00 81.56 100 ILE A N 1
ATOM 715 C CA . ILE A 1 100 ? 11.477 5.091 -34.085 1.00 81.56 100 ILE A CA 1
ATOM 716 C C . ILE A 1 100 ? 9.980 5.167 -34.373 1.00 81.56 100 ILE A C 1
ATOM 718 O O . ILE A 1 100 ? 9.423 4.348 -35.099 1.00 81.56 100 ILE A O 1
ATOM 722 N N . GLY A 1 101 ? 9.306 6.155 -33.782 1.00 75.81 101 GLY A N 1
ATOM 723 C CA . GLY A 1 101 ? 7.875 6.369 -34.011 1.00 75.81 101 GLY A CA 1
ATOM 724 C C . GLY A 1 101 ? 6.963 5.249 -33.488 1.00 75.81 101 GLY A C 1
ATOM 725 O O . GLY A 1 101 ? 5.840 5.127 -33.969 1.00 75.81 101 GLY A O 1
ATOM 726 N N . GLY A 1 102 ? 7.407 4.450 -32.509 1.00 78.69 102 GLY A N 1
ATOM 727 C CA . GLY A 1 102 ? 6.628 3.355 -31.920 1.00 78.69 102 GLY A CA 1
ATOM 728 C C . GLY A 1 102 ? 6.870 1.987 -32.563 1.00 78.69 102 GLY A C 1
ATOM 729 O O . GLY A 1 102 ? 6.198 1.016 -32.196 1.00 78.69 102 GLY A O 1
ATOM 730 N N . GLU A 1 103 ? 7.815 1.901 -33.498 1.00 84.06 103 GLU A N 1
ATOM 731 C CA . GLU A 1 103 ? 8.278 0.665 -34.116 1.00 84.06 103 GLU A CA 1
ATOM 732 C C . GLU A 1 103 ? 9.776 0.481 -33.876 1.00 84.06 103 GLU A C 1
ATOM 734 O O . GLU A 1 103 ? 10.571 1.410 -34.021 1.00 84.06 103 GLU A O 1
ATOM 739 N N . CYS A 1 104 ? 10.179 -0.745 -33.539 1.00 87.38 104 CYS A N 1
ATOM 740 C CA . CYS A 1 104 ? 11.593 -1.076 -33.443 1.00 87.38 104 CYS A CA 1
ATOM 741 C C . CYS A 1 104 ? 12.162 -1.208 -34.850 1.00 87.38 104 CYS A C 1
ATOM 743 O O . CYS A 1 104 ? 11.663 -2.001 -35.646 1.00 87.38 104 CYS A O 1
ATOM 745 N N . GLN A 1 105 ? 13.199 -0.443 -35.160 1.00 86.25 105 GLN A N 1
ATOM 746 C CA . GLN A 1 105 ? 13.790 -0.401 -36.491 1.00 86.25 105 GLN A CA 1
ATOM 747 C C . GLN A 1 105 ? 15.318 -0.461 -36.404 1.00 86.25 105 GLN A C 1
ATOM 749 O O . GLN A 1 105 ? 15.929 -0.007 -35.433 1.00 86.25 105 GLN A O 1
ATOM 754 N N . THR A 1 106 ? 15.953 -1.044 -37.421 1.00 77.44 106 THR A N 1
ATOM 755 C CA . THR A 1 106 ? 17.406 -0.942 -37.627 1.00 77.44 106 THR A CA 1
ATOM 756 C C . THR A 1 106 ? 17.737 0.315 -38.425 1.00 77.44 106 THR A C 1
ATOM 758 O O . THR A 1 106 ? 17.004 0.666 -39.353 1.00 77.44 106 THR A O 1
ATOM 761 N N . TYR A 1 107 ? 18.885 0.933 -38.158 1.00 70.62 107 TYR A N 1
ATOM 762 C CA . TYR A 1 107 ? 19.454 1.920 -39.075 1.00 70.62 107 TYR A CA 1
ATOM 763 C C . TYR A 1 107 ? 20.114 1.216 -40.270 1.00 70.62 107 TYR A C 1
ATOM 765 O O . TYR A 1 107 ? 20.858 0.253 -40.095 1.00 70.62 107 TYR A O 1
ATOM 773 N N . GLY A 1 108 ? 19.848 1.695 -41.479 1.00 64.81 108 GLY A N 1
ATOM 774 C CA . GLY A 1 108 ? 20.645 1.432 -42.676 1.00 64.81 108 GLY A CA 1
ATOM 775 C C . GLY A 1 108 ? 21.361 2.699 -43.126 1.00 64.81 108 GLY A C 1
ATOM 776 O O . GLY A 1 108 ? 21.056 3.789 -42.649 1.00 64.81 108 GLY A O 1
ATOM 777 N N . VAL A 1 109 ? 22.315 2.558 -44.044 1.00 61.53 109 VAL A N 1
ATOM 778 C CA . VAL A 1 109 ? 23.114 3.676 -44.563 1.00 61.53 109 VAL A CA 1
ATOM 779 C C . VAL A 1 109 ? 22.747 4.013 -46.009 1.00 61.53 109 VAL A C 1
ATOM 781 O O . VAL A 1 109 ? 22.724 3.130 -46.868 1.00 61.53 109 VAL A O 1
ATOM 784 N N . THR A 1 110 ? 22.471 5.281 -46.322 1.00 51.97 110 THR A N 1
ATOM 785 C CA . THR A 1 110 ? 22.398 5.764 -47.710 1.00 51.97 110 THR A CA 1
ATOM 786 C C . THR A 1 110 ? 23.814 6.088 -48.189 1.00 51.97 110 THR A C 1
ATOM 788 O O . THR A 1 110 ? 24.230 7.245 -48.206 1.00 51.97 110 THR A O 1
ATOM 791 N N . GLY A 1 111 ? 24.579 5.053 -48.536 1.00 55.78 111 GLY A N 1
ATOM 792 C CA . GLY A 1 111 ? 25.970 5.169 -48.988 1.00 55.78 111 GLY A CA 1
ATOM 793 C C . GLY A 1 111 ? 26.977 4.510 -48.044 1.00 55.78 111 GLY A C 1
ATOM 794 O O . GLY A 1 111 ? 26.663 4.178 -46.906 1.00 55.78 111 GLY A O 1
ATOM 795 N N . ILE A 1 112 ? 28.192 4.274 -48.539 1.00 52.66 112 ILE A N 1
ATOM 796 C CA . ILE A 1 112 ? 29.272 3.653 -47.764 1.00 52.66 112 ILE A CA 1
ATOM 797 C C . ILE A 1 112 ? 29.963 4.766 -46.975 1.00 52.66 112 ILE A C 1
ATOM 799 O O . ILE A 1 112 ? 30.594 5.641 -47.566 1.00 52.66 112 ILE A O 1
ATOM 803 N N . VAL A 1 113 ? 29.831 4.745 -45.650 1.00 56.50 113 VAL A N 1
ATOM 804 C CA . VAL A 1 113 ? 30.676 5.546 -44.760 1.00 56.50 113 VAL A CA 1
ATOM 805 C C . VAL A 1 113 ? 31.693 4.591 -44.163 1.00 56.50 113 VAL A C 1
ATOM 807 O O . VAL A 1 113 ? 31.351 3.772 -43.312 1.00 56.50 113 VAL A O 1
ATOM 810 N N . GLU A 1 114 ? 32.921 4.647 -44.663 1.00 62.94 114 GLU A N 1
ATOM 811 C CA . GLU A 1 114 ? 34.037 3.891 -44.103 1.00 62.94 114 GLU A CA 1
ATOM 812 C C . GLU A 1 114 ? 34.485 4.602 -42.826 1.00 62.94 114 GLU A C 1
ATOM 814 O O . GLU A 1 114 ? 35.008 5.716 -42.874 1.00 62.94 114 GLU A O 1
ATOM 819 N N . VAL A 1 115 ? 34.228 3.992 -41.669 1.00 69.88 115 VAL A N 1
ATOM 820 C CA . VAL A 1 115 ? 34.624 4.553 -40.374 1.00 69.88 115 VAL A CA 1
ATOM 821 C C . VAL A 1 115 ? 35.501 3.551 -39.640 1.00 69.88 115 VAL A C 1
ATOM 823 O O . VAL A 1 115 ? 35.226 2.350 -39.611 1.00 69.88 115 VAL A O 1
ATOM 826 N N . CYS A 1 116 ? 36.556 4.059 -39.012 1.00 68.94 116 CYS A N 1
ATOM 827 C CA . CYS A 1 116 ? 37.418 3.281 -38.137 1.00 68.94 116 CYS A CA 1
ATOM 828 C C . CYS A 1 116 ? 36.980 3.461 -36.683 1.00 68.94 116 CYS A C 1
ATOM 830 O O . CYS A 1 116 ? 36.914 4.585 -36.190 1.00 68.94 116 CYS A O 1
ATOM 832 N N . GLN A 1 117 ? 36.681 2.355 -35.989 1.00 69.19 117 GLN A N 1
ATOM 833 C CA . GLN A 1 117 ? 36.432 2.378 -34.538 1.00 69.19 117 GLN A CA 1
ATOM 834 C C . GLN A 1 117 ? 37.700 2.787 -33.773 1.00 69.19 117 GLN A C 1
ATOM 836 O O . GLN A 1 117 ? 37.625 3.469 -32.752 1.00 69.19 117 GLN A O 1
ATOM 841 N N . THR A 1 118 ? 38.862 2.391 -34.297 1.00 64.94 118 THR A N 1
ATOM 842 C CA . THR A 1 118 ? 40.202 2.744 -33.827 1.00 64.94 118 THR A CA 1
ATOM 843 C C . THR A 1 118 ? 41.136 2.908 -35.034 1.00 64.94 118 THR A C 1
ATOM 845 O O . THR A 1 118 ? 41.007 2.199 -36.030 1.00 64.94 118 THR A O 1
ATOM 848 N N . GLY A 1 119 ? 42.080 3.850 -34.961 1.00 74.06 119 GLY A N 1
ATOM 849 C CA . GLY A 1 119 ? 43.060 4.093 -36.029 1.00 74.06 119 GLY A CA 1
ATOM 850 C C . GLY A 1 119 ? 42.654 5.116 -37.083 1.00 74.06 119 GLY A C 1
ATOM 851 O O . GLY A 1 119 ? 41.617 5.770 -36.984 1.00 74.06 119 GLY A O 1
ATOM 852 N N . GLU A 1 120 ? 43.525 5.279 -38.075 1.00 79.44 120 GLU A N 1
ATOM 853 C CA . GLU A 1 120 ? 43.348 6.209 -39.190 1.00 79.44 120 GLU A CA 1
ATOM 854 C C . GLU A 1 120 ? 42.866 5.462 -40.436 1.00 79.44 120 GLU A C 1
ATOM 856 O O . GLU A 1 120 ? 43.382 4.394 -40.769 1.00 79.44 120 GLU A O 1
ATOM 861 N N . LEU A 1 121 ? 41.888 6.037 -41.141 1.00 79.19 121 LEU A N 1
ATOM 862 C CA . LEU A 1 121 ? 41.398 5.496 -42.405 1.00 79.19 121 LEU A CA 1
ATOM 863 C C . LEU A 1 121 ? 42.374 5.860 -43.531 1.00 79.19 121 LEU A C 1
ATOM 865 O O . LEU A 1 121 ? 42.493 7.027 -43.907 1.00 79.19 121 LEU A O 1
ATOM 869 N N . ILE A 1 122 ? 43.054 4.861 -44.090 1.00 80.25 122 ILE A N 1
ATOM 870 C CA . ILE A 1 122 ? 43.997 5.027 -45.199 1.00 80.25 122 ILE A CA 1
ATOM 871 C C . ILE A 1 122 ? 43.590 4.062 -46.314 1.00 80.25 122 ILE A C 1
ATOM 873 O O . ILE A 1 122 ? 43.688 2.851 -46.154 1.00 80.25 122 ILE A O 1
ATOM 877 N N . ASN A 1 123 ? 43.156 4.595 -47.462 1.00 78.44 123 ASN A N 1
ATOM 878 C CA . ASN A 1 123 ? 42.753 3.813 -48.644 1.00 78.44 123 ASN A CA 1
ATOM 879 C C . ASN A 1 123 ? 41.708 2.710 -48.357 1.00 78.44 123 ASN A C 1
ATOM 881 O O . ASN A 1 123 ? 41.794 1.622 -48.921 1.00 78.44 123 ASN A O 1
ATOM 885 N N . GLY A 1 124 ? 40.738 2.984 -47.481 1.00 72.31 124 GLY A N 1
ATOM 886 C CA . GLY A 1 124 ? 39.664 2.045 -47.126 1.00 72.31 124 GLY A CA 1
ATOM 887 C C . GLY A 1 124 ? 40.018 1.011 -46.058 1.00 72.31 124 GLY A C 1
ATOM 888 O O . GLY A 1 124 ? 39.171 0.203 -45.673 1.00 72.31 124 GLY A O 1
ATOM 889 N N . GLU A 1 125 ? 41.237 1.066 -45.523 1.00 81.62 125 GLU A N 1
ATOM 890 C CA . GLU A 1 125 ? 41.691 0.228 -44.418 1.00 81.62 125 GLU A CA 1
ATOM 891 C C . GLU A 1 125 ? 41.902 1.068 -43.157 1.00 81.62 125 GLU A C 1
ATOM 893 O O . GLU A 1 125 ? 42.412 2.191 -43.209 1.00 81.62 125 GLU A O 1
ATOM 898 N N . CYS A 1 126 ? 41.536 0.509 -42.008 1.00 83.44 126 CYS A N 1
ATOM 899 C CA . CYS A 1 126 ? 41.806 1.104 -40.712 1.00 83.44 126 CYS A CA 1
ATOM 900 C C . CYS A 1 126 ? 43.196 0.692 -40.254 1.00 83.44 126 CYS A C 1
ATOM 902 O O . CYS A 1 126 ? 43.477 -0.491 -40.051 1.00 83.44 126 CYS A O 1
ATOM 904 N N . VAL A 1 127 ? 44.079 1.680 -40.125 1.00 86.75 127 VAL A N 1
ATOM 905 C CA . VAL A 1 127 ? 45.483 1.467 -39.793 1.00 86.75 127 VAL A CA 1
ATOM 906 C C . VAL A 1 127 ? 45.777 2.007 -38.399 1.00 86.75 127 VAL A C 1
ATOM 908 O O . VAL A 1 127 ? 45.545 3.181 -38.108 1.00 86.75 127 VAL A O 1
ATOM 911 N N . THR A 1 128 ? 46.352 1.165 -37.544 1.00 87.19 128 THR A N 1
ATOM 912 C CA . THR A 1 128 ? 46.920 1.566 -36.250 1.00 87.19 128 THR A CA 1
ATOM 913 C C . THR A 1 128 ? 48.406 1.219 -36.186 1.00 87.19 128 THR A C 1
ATOM 915 O O . THR A 1 128 ? 48.881 0.271 -36.820 1.00 87.19 128 THR A O 1
ATOM 918 N N . TYR A 1 129 ? 49.159 2.016 -35.422 1.00 83.31 129 TYR A N 1
ATOM 919 C CA . TYR A 1 129 ? 50.592 1.823 -35.203 1.00 83.31 129 TYR A CA 1
ATOM 920 C C . TYR A 1 129 ? 50.868 1.613 -33.718 1.00 83.31 129 TYR A C 1
ATOM 922 O O . TYR A 1 129 ? 50.736 2.541 -32.918 1.00 83.31 129 TYR A O 1
ATOM 930 N N . GLU A 1 130 ? 51.301 0.411 -33.354 1.00 82.75 130 GLU A N 1
ATOM 931 C CA . GLU A 1 130 ? 51.662 0.086 -31.975 1.00 82.75 130 GLU A CA 1
ATOM 932 C C . GLU A 1 130 ? 53.179 0.209 -31.770 1.00 82.75 130 GLU A C 1
ATOM 934 O O . GLU A 1 130 ? 53.950 -0.453 -32.474 1.00 82.75 130 GLU A O 1
ATOM 939 N N . PRO A 1 131 ? 53.654 1.061 -30.841 1.00 72.56 131 PRO A N 1
ATOM 940 C CA . PRO A 1 131 ? 55.083 1.258 -30.620 1.00 72.56 131 PRO A CA 1
ATOM 941 C C . PRO A 1 131 ? 55.724 0.016 -29.988 1.00 72.56 131 PRO A C 1
ATOM 943 O O . PRO A 1 131 ? 55.257 -0.492 -28.969 1.00 72.56 131 PRO A O 1
ATOM 946 N N . VAL A 1 132 ? 56.859 -0.434 -30.530 1.00 67.44 132 VAL A N 1
ATOM 947 C CA . VAL A 1 132 ? 57.608 -1.555 -29.945 1.00 67.44 132 VAL A CA 1
ATOM 948 C C . VAL A 1 132 ? 58.543 -1.033 -28.852 1.00 67.44 132 VAL A C 1
ATOM 950 O O . VAL A 1 132 ? 59.478 -0.278 -29.120 1.00 67.44 132 VAL A O 1
ATOM 953 N N . ALA A 1 133 ? 58.318 -1.461 -27.606 1.00 59.28 133 ALA A N 1
ATOM 954 C CA . ALA A 1 133 ? 58.949 -0.926 -26.388 1.00 59.28 133 ALA A CA 1
ATOM 955 C C . ALA A 1 133 ? 60.493 -1.028 -26.309 1.00 59.28 133 ALA A C 1
ATOM 957 O O . ALA A 1 133 ? 61.095 -0.550 -25.350 1.00 59.28 133 ALA A O 1
ATOM 958 N N . GLN A 1 134 ? 61.153 -1.642 -27.292 1.00 52.50 134 GLN A N 1
ATOM 959 C CA . GLN A 1 134 ? 62.563 -2.044 -27.222 1.00 52.50 134 GLN A CA 1
ATOM 960 C C . GLN A 1 134 ? 63.511 -1.252 -28.140 1.00 52.50 134 GLN A C 1
ATOM 962 O O . GLN A 1 134 ? 64.711 -1.507 -28.119 1.00 52.50 134 GLN A O 1
ATOM 967 N N . LEU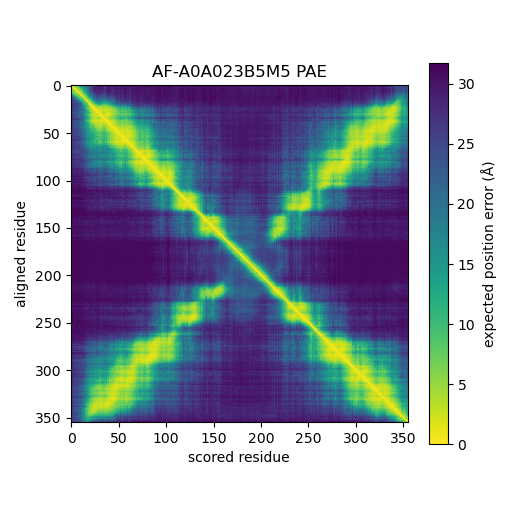 A 1 135 ? 63.043 -0.278 -28.933 1.00 51.34 135 LEU A N 1
ATOM 968 C CA . LEU A 1 135 ? 63.919 0.436 -29.877 1.00 51.34 135 LEU A CA 1
ATOM 969 C C . LEU A 1 135 ? 63.769 1.961 -29.818 1.00 51.34 135 LEU A C 1
ATOM 971 O O . LEU A 1 135 ? 63.358 2.611 -30.770 1.00 51.34 135 LEU A O 1
ATOM 975 N N . LYS A 1 136 ? 64.275 2.560 -28.735 1.00 50.00 136 LYS A N 1
ATOM 976 C CA . LYS A 1 136 ? 64.865 3.916 -28.780 1.00 50.00 136 LYS A CA 1
ATOM 977 C C . LYS A 1 136 ? 66.318 3.846 -29.290 1.00 50.00 136 LYS A C 1
ATOM 97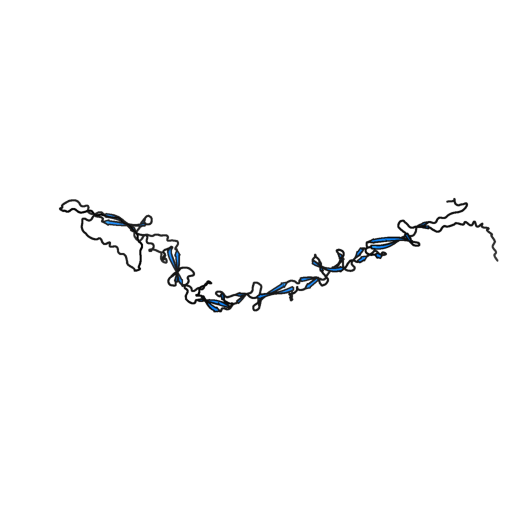9 O O . LYS A 1 136 ? 67.229 4.423 -28.706 1.00 50.00 136 LYS A O 1
ATOM 984 N N . GLY A 1 137 ? 66.564 3.067 -30.344 1.00 50.12 137 GLY A N 1
ATOM 985 C CA . GLY A 1 137 ? 67.906 2.759 -30.836 1.00 50.12 137 GLY A CA 1
ATOM 986 C C . GLY A 1 137 ? 68.258 3.561 -32.081 1.00 50.12 137 GLY A C 1
ATOM 987 O O . GLY A 1 137 ? 68.025 3.093 -33.190 1.00 50.12 137 GLY A O 1
ATOM 988 N N . LYS A 1 138 ? 68.852 4.748 -31.913 1.00 52.84 138 LYS A N 1
ATOM 989 C CA . LYS A 1 138 ? 69.538 5.458 -33.004 1.00 52.84 138 LYS A CA 1
ATOM 990 C C . LYS A 1 138 ? 70.759 4.631 -33.416 1.00 52.84 138 LYS A C 1
ATOM 992 O O . LYS A 1 138 ? 71.786 4.701 -32.754 1.00 52.84 138 LYS A O 1
ATOM 997 N N . ARG A 1 139 ? 70.657 3.805 -34.458 1.00 59.88 139 ARG A N 1
ATOM 998 C CA . ARG A 1 139 ? 71.781 2.974 -34.917 1.00 59.88 139 ARG A CA 1
ATOM 999 C C . ARG A 1 139 ? 72.422 3.575 -36.163 1.00 59.88 139 ARG A C 1
ATOM 1001 O O . ARG A 1 139 ? 71.736 3.940 -37.112 1.00 59.88 139 ARG A O 1
ATOM 1008 N N . CYS A 1 140 ? 73.750 3.660 -36.158 1.00 56.66 140 CYS A N 1
ATOM 1009 C CA . CYS A 1 140 ? 74.506 4.185 -37.289 1.00 56.66 140 CYS A CA 1
ATOM 1010 C C . CYS A 1 140 ? 74.441 3.261 -38.521 1.00 56.66 140 CYS A C 1
ATOM 1012 O O . CYS A 1 140 ? 74.368 2.036 -38.362 1.00 56.66 140 CYS A O 1
ATOM 1014 N N . PRO A 1 141 ? 74.500 3.823 -39.747 1.00 60.78 141 PRO A N 1
ATOM 1015 C CA . PRO A 1 141 ? 74.583 3.047 -40.983 1.00 60.78 141 PRO A CA 1
ATOM 1016 C C . PRO A 1 141 ? 75.754 2.054 -40.972 1.00 60.78 141 PRO A C 1
ATOM 1018 O O . PRO A 1 141 ? 76.766 2.268 -40.301 1.00 60.78 141 PRO A O 1
ATOM 1021 N N . ALA A 1 142 ? 75.642 0.971 -41.747 1.00 52.34 142 ALA A N 1
ATOM 1022 C CA . ALA A 1 142 ? 76.674 -0.062 -41.813 1.00 52.34 142 ALA A CA 1
ATOM 1023 C C . ALA A 1 142 ? 78.055 0.531 -42.170 1.00 52.34 142 ALA A C 1
ATOM 1025 O O . ALA A 1 142 ? 78.231 1.165 -43.210 1.00 52.34 142 ALA A O 1
ATOM 1026 N N . GLY A 1 143 ? 79.043 0.320 -41.293 1.00 57.34 143 GLY A N 1
ATOM 1027 C CA . GLY A 1 143 ? 80.415 0.811 -41.462 1.00 57.34 143 GLY A CA 1
ATOM 1028 C C . GLY A 1 143 ? 80.722 2.178 -40.836 1.00 57.34 143 GLY A C 1
ATOM 1029 O O . GLY A 1 143 ? 81.833 2.663 -41.040 1.00 57.34 143 GLY A O 1
ATOM 1030 N N . TYR A 1 144 ? 79.786 2.775 -40.088 1.00 61.62 144 TYR A N 1
ATOM 1031 C CA . TYR A 1 144 ? 79.986 3.979 -39.270 1.00 61.62 144 TYR A CA 1
ATOM 1032 C C . TYR A 1 144 ? 79.895 3.628 -37.778 1.00 61.62 144 TYR A C 1
ATOM 1034 O O . TYR A 1 144 ? 79.084 2.793 -37.381 1.00 61.62 144 TYR A O 1
ATOM 1042 N N . THR A 1 145 ? 80.716 4.266 -36.946 1.00 65.38 145 THR A N 1
ATOM 1043 C CA . THR A 1 145 ? 80.726 4.098 -35.488 1.00 65.38 145 THR A CA 1
ATOM 1044 C C . THR A 1 145 ? 80.087 5.302 -34.802 1.00 65.38 145 THR A C 1
ATOM 1046 O O . THR A 1 145 ? 80.231 6.444 -35.243 1.00 65.38 145 THR A O 1
ATOM 1049 N N . GLU A 1 146 ? 79.343 5.053 -33.726 1.00 64.88 146 GLU A N 1
ATOM 1050 C CA . GLU A 1 146 ? 78.708 6.119 -32.955 1.00 64.88 146 GLU A CA 1
ATOM 1051 C C . GLU A 1 146 ? 79.736 6.791 -32.043 1.00 64.88 146 GLU A C 1
ATOM 1053 O O . GLU A 1 146 ? 80.425 6.135 -31.259 1.00 64.88 146 GLU A O 1
ATOM 1058 N N . GLN A 1 147 ? 79.819 8.118 -32.113 1.00 64.31 147 GLN A N 1
ATOM 1059 C CA . GLN A 1 147 ? 80.506 8.913 -31.105 1.00 64.31 147 GLN A CA 1
ATOM 1060 C C . GLN A 1 147 ? 79.614 10.089 -30.706 1.00 64.31 147 GLN A C 1
ATOM 1062 O O . GLN A 1 147 ? 79.334 10.963 -31.519 1.00 64.31 147 GLN A O 1
ATOM 1067 N N . LYS A 1 148 ? 79.184 10.120 -29.436 1.00 55.34 148 LYS A N 1
ATOM 1068 C CA . LYS A 1 148 ? 78.372 11.204 -28.844 1.00 55.34 148 LYS A CA 1
ATOM 1069 C C . LYS A 1 148 ? 77.084 11.532 -29.633 1.00 55.34 148 LYS A C 1
ATOM 1071 O O . LYS A 1 148 ? 76.746 12.701 -29.787 1.00 55.34 148 LYS A O 1
ATOM 1076 N N . GLY A 1 149 ? 76.363 10.517 -30.122 1.00 63.38 149 GLY A N 1
ATOM 1077 C CA . GLY A 1 149 ? 75.061 10.680 -30.789 1.00 63.38 149 GLY A CA 1
ATOM 1078 C C . GLY A 1 149 ? 75.104 11.027 -32.284 1.00 63.38 149 GLY A C 1
ATOM 1079 O O . GLY A 1 149 ? 74.042 11.154 -32.895 1.00 63.38 149 GLY A O 1
ATOM 1080 N N . SER A 1 150 ? 76.301 11.130 -32.871 1.00 58.66 150 SER A N 1
ATOM 1081 C CA . SER A 1 150 ? 76.531 11.298 -34.312 1.00 58.66 150 SER A CA 1
ATOM 1082 C C . SER A 1 150 ? 77.356 10.131 -34.867 1.00 58.66 150 SER A C 1
ATOM 1084 O O . SER A 1 150 ? 78.161 9.520 -34.155 1.00 58.66 150 SER A O 1
ATOM 1086 N N . CYS A 1 151 ? 77.149 9.801 -36.142 1.00 72.50 151 CYS A N 1
ATOM 1087 C CA . CYS A 1 151 ? 77.767 8.647 -36.793 1.00 72.50 151 CYS A CA 1
ATOM 1088 C C . CYS A 1 151 ? 78.997 9.062 -37.602 1.00 72.50 151 CYS A C 1
ATOM 1090 O O . CYS A 1 151 ? 78.899 9.918 -38.481 1.00 72.50 151 CYS A O 1
ATOM 1092 N N . TYR A 1 152 ? 80.141 8.425 -37.343 1.00 66.50 152 TYR A N 1
ATOM 1093 C CA . TYR A 1 152 ? 81.422 8.779 -37.952 1.00 66.50 152 TYR A CA 1
ATOM 1094 C C . TYR A 1 152 ? 82.103 7.588 -38.617 1.00 66.50 152 TYR A C 1
ATOM 1096 O O . TYR A 1 152 ? 82.001 6.456 -38.150 1.00 66.50 152 TYR A O 1
ATOM 1104 N N . LYS A 1 153 ? 82.868 7.846 -39.677 1.00 73.69 153 LYS A N 1
ATOM 1105 C CA . LYS A 1 153 ? 83.789 6.865 -40.256 1.00 73.69 153 LYS A CA 1
ATOM 1106 C C . LYS A 1 153 ? 85.118 7.533 -40.569 1.00 73.69 153 LYS A C 1
ATOM 1108 O O . LYS A 1 153 ? 85.149 8.580 -41.216 1.00 73.69 153 LYS A O 1
ATOM 1113 N N . THR A 1 154 ? 86.209 6.931 -40.113 1.00 67.31 154 THR A N 1
ATOM 1114 C CA . THR A 1 154 ? 87.560 7.363 -40.476 1.00 67.31 154 THR A CA 1
ATOM 1115 C C . THR A 1 154 ? 87.909 6.773 -41.836 1.00 67.31 154 THR A C 1
ATOM 1117 O O . THR A 1 154 ? 87.787 5.564 -42.040 1.00 67.31 154 THR A O 1
ATOM 1120 N N . ALA A 1 155 ? 88.325 7.618 -42.772 1.00 64.44 155 ALA A N 1
ATOM 1121 C CA . ALA A 1 155 ? 88.844 7.190 -44.062 1.00 64.44 155 ALA A CA 1
ATOM 1122 C C . ALA A 1 155 ? 90.231 7.798 -44.270 1.00 64.44 155 ALA A C 1
ATOM 1124 O O . ALA A 1 155 ? 90.445 8.977 -43.982 1.00 64.44 155 ALA A O 1
ATOM 1125 N N . GLN A 1 156 ? 91.168 6.992 -44.769 1.00 63.59 156 GLN A N 1
ATOM 1126 C CA . GLN A 1 156 ? 92.476 7.483 -45.184 1.00 63.59 156 GLN A CA 1
ATOM 1127 C C . GLN A 1 156 ? 92.406 7.963 -46.629 1.00 63.59 156 GLN A C 1
ATOM 1129 O O . GLN A 1 156 ? 91.926 7.240 -47.505 1.00 63.59 156 GLN A O 1
ATOM 1134 N N . MET A 1 157 ? 92.877 9.182 -46.877 1.00 53.59 157 MET A N 1
ATOM 1135 C CA . MET A 1 157 ? 92.981 9.733 -48.222 1.00 53.59 157 MET A CA 1
ATOM 1136 C C . MET A 1 157 ? 94.368 10.316 -48.475 1.00 53.59 157 MET A C 1
ATOM 1138 O O . MET A 1 157 ? 95.044 10.784 -47.558 1.00 53.59 157 MET A O 1
ATOM 1142 N N . ASP A 1 158 ? 94.801 10.259 -49.731 1.00 55.91 158 ASP A N 1
ATOM 1143 C CA . ASP A 1 158 ? 96.064 10.846 -50.165 1.00 55.91 158 ASP A CA 1
ATOM 1144 C C . ASP A 1 158 ? 95.880 12.362 -50.320 1.00 55.91 158 ASP A C 1
ATOM 1146 O O . ASP A 1 158 ? 95.146 12.825 -51.195 1.00 55.91 158 ASP A O 1
ATOM 1150 N N . CYS A 1 159 ? 96.502 13.129 -49.426 1.00 58.44 159 CYS A N 1
ATOM 1151 C CA . CYS A 1 159 ? 96.432 14.590 -49.415 1.00 58.44 159 CYS A CA 1
ATOM 1152 C C . CYS A 1 159 ? 97.699 15.233 -49.973 1.00 58.44 159 CYS A C 1
ATOM 1154 O O . CYS A 1 159 ? 97.990 16.391 -49.655 1.00 58.44 159 CYS A O 1
ATOM 1156 N N . THR A 1 160 ? 98.508 14.487 -50.726 1.00 63.00 160 THR A N 1
ATOM 1157 C CA . THR A 1 160 ? 99.716 15.037 -51.338 1.00 63.00 160 THR A CA 1
ATOM 1158 C C . THR A 1 160 ? 99.320 16.274 -52.160 1.00 63.00 160 THR A C 1
ATOM 1160 O O . THR A 1 160 ? 98.492 16.153 -53.067 1.00 63.00 160 THR A O 1
ATOM 1163 N N . PRO A 1 161 ? 99.823 17.484 -51.830 1.00 51.25 161 PRO A N 1
ATOM 1164 C CA . PRO A 1 161 ? 99.401 18.699 -52.514 1.00 51.25 161 PRO A CA 1
ATOM 1165 C C . PRO A 1 161 ? 99.674 18.556 -54.016 1.00 51.25 161 PRO A C 1
ATOM 1167 O O . PRO A 1 161 ? 100.797 18.206 -54.388 1.00 51.25 161 PRO A O 1
ATOM 1170 N N . PRO A 1 162 ? 98.690 18.795 -54.897 1.00 48.00 162 PRO A N 1
ATOM 1171 C CA . PRO A 1 162 ? 98.908 18.622 -56.320 1.00 48.00 162 PRO A CA 1
ATOM 1172 C C . PRO A 1 162 ? 99.896 19.682 -56.816 1.00 48.00 162 PRO A C 1
ATOM 1174 O O . PRO A 1 162 ? 99.620 20.883 -56.760 1.00 48.00 162 PRO A O 1
ATOM 1177 N N . HIS A 1 163 ? 101.032 19.249 -57.366 1.00 44.97 163 HIS A N 1
ATOM 1178 C CA . HIS A 1 163 ? 101.768 20.085 -58.307 1.00 44.97 163 HIS A CA 1
ATOM 1179 C C . HIS A 1 163 ? 100.868 20.281 -59.532 1.00 44.97 163 HIS A C 1
ATOM 1181 O O . HIS A 1 163 ? 100.590 19.343 -60.271 1.00 44.97 163 HIS A O 1
ATOM 1187 N N . GLN A 1 164 ? 100.338 21.501 -59.641 1.00 40.41 164 GLN A N 1
ATOM 1188 C CA . GLN A 1 164 ? 99.542 22.084 -60.723 1.00 40.41 164 GLN A CA 1
ATOM 1189 C C . GLN A 1 164 ? 99.315 21.180 -61.949 1.00 40.41 164 GLN A C 1
ATOM 1191 O O . GLN A 1 164 ? 100.169 21.050 -62.821 1.00 40.41 164 GLN A O 1
ATOM 1196 N N . GLY A 1 165 ? 98.106 20.628 -62.057 1.00 35.78 165 GLY A N 1
ATOM 1197 C CA . GLY A 1 165 ? 97.691 19.863 -63.229 1.00 35.78 165 GLY A CA 1
ATOM 1198 C C . GLY A 1 165 ? 96.246 19.393 -63.128 1.00 35.78 165 GLY A C 1
ATOM 1199 O O . GLY A 1 165 ? 95.959 18.348 -62.561 1.00 35.78 165 GLY A O 1
ATOM 1200 N N . LYS A 1 166 ? 95.337 20.208 -63.662 1.00 42.72 166 LYS A N 1
ATOM 1201 C CA . LYS A 1 166 ? 93.884 20.016 -63.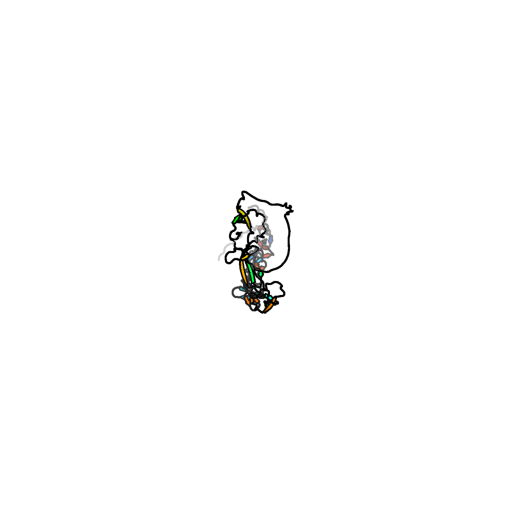804 1.00 42.72 166 LYS A CA 1
ATOM 1202 C C . LYS A 1 166 ? 93.424 18.548 -63.919 1.00 42.72 166 LYS A C 1
ATOM 1204 O O . LYS A 1 166 ? 93.652 17.916 -64.947 1.00 42.72 166 LYS A O 1
ATOM 1209 N N . ARG A 1 167 ? 92.615 18.080 -62.960 1.00 35.34 167 ARG A N 1
ATOM 1210 C CA . ARG A 1 167 ? 91.543 17.099 -63.210 1.00 35.34 167 ARG A CA 1
ATOM 1211 C C . ARG A 1 167 ? 90.473 17.183 -62.119 1.00 35.34 167 ARG A C 1
ATOM 1213 O O . ARG A 1 167 ? 90.775 17.062 -60.939 1.00 35.34 167 ARG A O 1
ATOM 1220 N N . LEU A 1 168 ? 89.226 17.395 -62.534 1.00 38.16 168 LEU A N 1
ATOM 1221 C CA . LEU A 1 168 ? 88.036 17.246 -61.698 1.00 38.16 168 LEU A CA 1
ATOM 1222 C C . LEU A 1 168 ? 88.001 15.816 -61.138 1.00 38.16 168 LEU A C 1
ATOM 1224 O O . LEU A 1 168 ? 87.834 14.860 -61.898 1.00 38.16 168 LEU A O 1
ATOM 1228 N N . LEU A 1 169 ? 88.161 15.664 -59.823 1.00 34.72 169 LEU A N 1
ATOM 1229 C CA . LEU A 1 169 ? 87.856 14.416 -59.128 1.00 34.72 169 LEU A CA 1
ATOM 1230 C C . LEU A 1 169 ? 86.339 14.349 -58.937 1.00 34.72 169 LEU A C 1
ATOM 1232 O O . LEU A 1 169 ? 85.780 14.881 -57.983 1.00 34.72 169 LEU A O 1
ATOM 1236 N N . GLN A 1 170 ? 85.675 13.713 -59.901 1.00 33.72 170 GLN A N 1
ATOM 1237 C CA . GLN A 1 170 ? 84.324 13.200 -59.726 1.00 33.72 170 GLN A CA 1
ATOM 1238 C C . GLN A 1 170 ? 84.349 12.157 -58.604 1.00 33.72 170 GLN A C 1
ATOM 1240 O O . GLN A 1 170 ? 85.082 11.167 -58.679 1.00 33.72 170 GLN A O 1
ATOM 1245 N N . ALA A 1 171 ? 83.542 12.384 -57.571 1.00 31.75 171 ALA A N 1
ATOM 1246 C CA . ALA A 1 171 ? 83.289 11.411 -56.525 1.00 31.75 171 ALA A CA 1
ATOM 1247 C C . ALA A 1 171 ? 82.639 10.163 -57.144 1.00 31.75 171 ALA A C 1
ATOM 1249 O O . ALA A 1 171 ? 81.492 10.194 -57.587 1.00 31.75 171 ALA A O 1
ATOM 1250 N N . LYS A 1 172 ? 83.371 9.046 -57.181 1.00 32.50 172 LYS A N 1
ATOM 1251 C CA . LYS A 1 172 ? 82.766 7.727 -57.367 1.00 32.50 172 LYS A CA 1
ATOM 1252 C C . LYS A 1 172 ? 82.207 7.274 -56.021 1.00 32.50 172 LYS A C 1
ATOM 1254 O O . LYS A 1 172 ? 82.932 6.743 -55.189 1.00 32.50 172 LYS A O 1
ATOM 1259 N N . GLY A 1 173 ? 80.913 7.492 -55.838 1.00 30.53 173 GLY A N 1
ATOM 1260 C CA . GLY A 1 173 ? 80.108 6.917 -54.768 1.00 30.53 173 GLY A CA 1
ATOM 1261 C C . GLY A 1 173 ? 78.664 6.857 -55.242 1.00 30.53 173 GLY A C 1
ATOM 1262 O O . GLY A 1 173 ? 77.983 7.873 -55.276 1.00 30.53 173 GLY A O 1
ATOM 1263 N N . ALA A 1 174 ? 78.245 5.683 -55.704 1.00 28.34 174 ALA A N 1
ATOM 1264 C CA . ALA A 1 174 ? 76.923 5.429 -56.254 1.00 28.34 174 ALA A CA 1
ATOM 1265 C C . ALA A 1 174 ? 75.827 5.539 -55.176 1.00 28.34 174 ALA A C 1
ATOM 1267 O O . ALA A 1 174 ? 75.931 4.914 -54.123 1.00 28.34 174 ALA A O 1
ATOM 1268 N N . MET A 1 175 ? 74.758 6.282 -55.475 1.00 26.09 175 MET A N 1
ATOM 1269 C CA . MET A 1 175 ? 73.444 6.136 -54.838 1.00 26.09 175 MET A CA 1
ATOM 1270 C C . MET A 1 175 ? 72.570 5.239 -55.727 1.00 26.09 175 MET A C 1
ATOM 1272 O O . MET A 1 175 ? 72.559 5.455 -56.943 1.00 26.09 175 MET A O 1
ATOM 1276 N N . PRO A 1 176 ? 71.806 4.277 -55.178 1.00 32.03 176 PRO A N 1
ATOM 1277 C CA . PRO A 1 176 ? 70.723 3.654 -55.919 1.00 32.03 176 PRO A CA 1
ATOM 1278 C C . PRO A 1 176 ? 69.518 4.606 -55.971 1.00 32.03 176 PRO A C 1
ATOM 1280 O O . PRO A 1 176 ? 69.116 5.208 -54.978 1.00 32.03 176 PRO A O 1
ATOM 1283 N N . THR A 1 177 ? 68.966 4.754 -57.168 1.00 36.22 177 THR A N 1
ATOM 1284 C CA . THR A 1 177 ? 67.796 5.567 -57.514 1.00 36.22 177 THR A CA 1
ATOM 1285 C C . THR A 1 177 ? 66.489 4.819 -57.258 1.00 36.22 177 THR A C 1
ATOM 1287 O O . THR A 1 177 ? 66.384 3.692 -57.719 1.00 36.22 177 THR A O 1
ATOM 1290 N N . HIS A 1 178 ? 65.491 5.463 -56.643 1.00 29.33 178 HIS A N 1
ATOM 1291 C CA . HIS A 1 178 ? 64.028 5.341 -56.865 1.00 29.33 178 HIS A CA 1
ATOM 1292 C C . HIS A 1 178 ? 63.364 6.321 -55.870 1.00 29.33 178 HIS A C 1
ATOM 1294 O O . HIS A 1 178 ? 63.721 6.301 -54.705 1.00 29.33 178 HIS A O 1
ATOM 1300 N N . GLY A 1 179 ? 62.439 7.232 -56.168 1.00 28.98 179 GLY A N 1
ATOM 1301 C CA . GLY A 1 179 ? 61.738 7.658 -57.369 1.00 28.98 179 GLY A CA 1
ATOM 1302 C C . GLY A 1 179 ? 60.843 8.863 -56.994 1.00 28.98 179 GLY A C 1
ATOM 1303 O O . GLY A 1 179 ? 60.337 8.939 -55.884 1.00 28.98 179 GLY A O 1
ATOM 1304 N N . LYS A 1 180 ? 60.737 9.814 -57.930 1.00 29.41 180 LYS A N 1
ATOM 1305 C CA . LYS A 1 180 ? 59.712 10.854 -58.182 1.00 29.41 180 LYS A CA 1
ATOM 1306 C C . LYS A 1 180 ? 58.685 11.225 -57.080 1.00 29.41 180 LYS A C 1
ATOM 1308 O O . LYS A 1 180 ? 57.793 10.445 -56.778 1.00 29.41 180 LYS A O 1
ATOM 1313 N N . GLY A 1 181 ? 58.688 12.509 -56.698 1.00 26.17 181 GLY A N 1
ATOM 1314 C CA . GLY A 1 181 ? 57.554 13.228 -56.093 1.00 26.17 181 GLY A CA 1
ATOM 1315 C C . GLY A 1 181 ? 57.919 14.668 -55.690 1.00 26.17 181 GLY A C 1
ATOM 1316 O O . GLY A 1 181 ? 58.749 14.872 -54.818 1.00 26.17 181 GLY A O 1
ATOM 1317 N N . THR A 1 182 ? 57.349 15.658 -56.377 1.00 25.23 182 THR A N 1
ATOM 1318 C CA . THR A 1 182 ? 57.478 17.128 -56.213 1.00 25.23 182 THR A CA 1
ATOM 1319 C C . THR A 1 182 ? 56.643 17.638 -55.007 1.00 25.23 182 THR A C 1
ATOM 1321 O O . THR A 1 182 ? 55.723 16.928 -54.630 1.00 25.23 182 THR A O 1
ATOM 1324 N N . VAL A 1 183 ? 56.761 18.811 -54.356 1.00 23.91 183 VAL A N 1
ATOM 1325 C CA . VAL A 1 183 ? 57.325 20.150 -54.634 1.00 23.91 183 VAL A CA 1
ATOM 1326 C C . VAL A 1 183 ? 57.549 20.905 -53.285 1.00 23.91 183 VAL A C 1
ATOM 1328 O O . VAL A 1 183 ? 56.832 20.659 -52.323 1.00 23.91 183 VAL A O 1
ATOM 1331 N N . ASN A 1 184 ? 58.409 21.934 -53.326 1.00 23.08 184 ASN A N 1
ATOM 1332 C CA . ASN A 1 184 ? 58.348 23.248 -52.644 1.00 23.08 184 ASN A CA 1
ATOM 1333 C C . ASN A 1 184 ? 58.938 23.492 -51.233 1.00 23.08 184 ASN A C 1
ATOM 1335 O O . ASN A 1 184 ? 58.312 23.271 -50.206 1.00 23.08 184 ASN A O 1
ATOM 1339 N N . LEU A 1 185 ? 60.107 24.154 -51.286 1.00 28.41 185 LEU A N 1
ATOM 1340 C CA . LEU A 1 185 ? 60.468 25.449 -50.677 1.00 28.41 185 LEU A CA 1
ATOM 1341 C C . LEU A 1 185 ? 60.298 25.646 -49.159 1.00 28.41 185 LEU A C 1
ATOM 1343 O O . LEU A 1 185 ? 59.239 26.055 -48.697 1.00 28.41 185 LEU A O 1
ATOM 1347 N N . ALA A 1 186 ? 61.430 25.619 -48.447 1.00 20.84 186 ALA A N 1
ATOM 1348 C CA . ALA A 1 186 ? 61.890 26.753 -47.635 1.00 20.84 186 ALA A CA 1
ATOM 1349 C C . ALA A 1 186 ? 63.395 26.619 -47.319 1.00 20.84 186 ALA A C 1
ATOM 1351 O O . ALA A 1 186 ? 63.847 25.615 -46.777 1.00 20.84 186 ALA A O 1
ATOM 1352 N N . ALA A 1 187 ? 64.161 27.648 -47.689 1.00 26.02 187 ALA A N 1
ATOM 1353 C CA . ALA A 1 187 ? 65.527 27.935 -47.224 1.00 26.02 187 ALA A CA 1
ATOM 1354 C C . ALA A 1 187 ? 65.503 28.340 -45.714 1.00 26.02 187 ALA A C 1
ATOM 1356 O O . ALA A 1 187 ? 64.386 28.437 -45.196 1.00 26.02 187 ALA A O 1
ATOM 1357 N N . PRO A 1 188 ? 66.618 28.641 -44.985 1.00 41.38 188 PRO A N 1
ATOM 1358 C CA . PRO A 1 188 ? 67.706 29.553 -45.404 1.00 41.38 188 PRO A CA 1
ATOM 1359 C C . PRO A 1 188 ? 69.166 29.235 -44.953 1.00 41.38 188 PRO A C 1
ATOM 1361 O O . PRO A 1 188 ? 69.376 28.574 -43.947 1.00 41.38 188 PRO A O 1
ATOM 1364 N N . TYR A 1 189 ? 70.133 29.824 -45.692 1.00 29.08 189 TYR A N 1
ATOM 1365 C CA . TYR A 1 189 ? 71.402 30.494 -45.273 1.00 29.08 189 TYR A CA 1
ATOM 1366 C C . TYR A 1 189 ? 72.437 29.779 -44.350 1.00 29.08 189 TYR A C 1
ATOM 1368 O O . TYR A 1 189 ? 72.073 28.977 -43.510 1.00 29.08 189 TYR A O 1
ATOM 1376 N N . LEU A 1 190 ? 73.767 30.000 -44.353 1.00 28.89 190 LEU A N 1
ATOM 1377 C CA . LEU A 1 190 ? 74.757 30.976 -44.880 1.00 28.89 190 LEU A CA 1
ATOM 1378 C C . LEU A 1 190 ? 76.128 30.230 -44.888 1.00 28.89 190 LEU A C 1
ATOM 1380 O O . LEU A 1 190 ? 76.409 29.477 -43.964 1.00 28.89 190 LEU A O 1
ATOM 1384 N N . ALA A 1 191 ? 76.903 30.221 -45.978 1.00 26.56 191 ALA A N 1
ATOM 1385 C CA . ALA A 1 191 ? 77.998 31.144 -46.338 1.00 26.56 191 ALA A CA 1
ATOM 1386 C C . ALA A 1 191 ? 79.328 31.001 -45.563 1.00 26.56 191 ALA A C 1
ATOM 1388 O O . ALA A 1 191 ? 79.383 31.192 -44.354 1.00 26.56 191 ALA A O 1
ATOM 1389 N N . ALA A 1 192 ? 80.424 30.820 -46.311 1.00 25.61 192 ALA A N 1
ATOM 1390 C CA . ALA A 1 192 ? 81.717 31.439 -46.012 1.00 25.61 192 ALA A CA 1
ATOM 1391 C C . ALA A 1 192 ? 82.532 31.636 -47.307 1.00 25.61 192 ALA A C 1
ATOM 1393 O O . ALA A 1 192 ? 82.628 30.746 -48.150 1.00 25.61 192 ALA A O 1
ATOM 1394 N N . HIS A 1 193 ? 83.053 32.855 -47.437 1.00 26.05 193 HIS A N 1
ATOM 1395 C CA . HIS A 1 193 ? 83.743 33.479 -48.565 1.00 26.05 193 HIS A CA 1
ATOM 1396 C C . HIS A 1 193 ? 85.164 32.954 -48.820 1.00 26.05 193 HIS A C 1
ATOM 1398 O O . HIS A 1 193 ? 85.868 32.633 -47.869 1.00 26.05 193 HIS A O 1
ATOM 1404 N N . LEU A 1 194 ? 85.629 33.036 -50.075 1.00 26.88 194 LEU A N 1
ATOM 1405 C CA . LEU A 1 194 ? 87.055 33.092 -50.430 1.00 26.88 194 LEU A CA 1
ATOM 1406 C C . LEU A 1 194 ? 87.274 34.081 -51.595 1.00 26.88 194 LEU A C 1
ATOM 1408 O O . LEU A 1 194 ? 86.730 33.893 -52.683 1.00 26.88 194 LEU A O 1
ATOM 1412 N N . GLU A 1 195 ? 88.062 35.130 -51.345 1.00 28.11 195 GLU A N 1
ATOM 1413 C CA . GLU A 1 195 ? 88.589 36.085 -52.337 1.00 28.11 195 GLU A CA 1
ATOM 1414 C C . GLU A 1 195 ? 89.948 35.619 -52.920 1.00 28.11 195 GLU A C 1
ATOM 1416 O O . GLU A 1 195 ? 90.606 34.761 -52.322 1.00 28.11 195 GLU A O 1
ATOM 1421 N N . PRO A 1 196 ? 90.385 36.138 -54.090 1.00 38.12 196 PRO A N 1
ATOM 1422 C CA . PRO A 1 196 ? 91.417 35.514 -54.917 1.00 38.12 196 PRO A CA 1
ATOM 1423 C C . PRO A 1 196 ? 92.798 36.180 -54.789 1.00 38.12 196 PRO A C 1
ATOM 1425 O O . PRO A 1 196 ? 92.905 37.398 -54.681 1.00 38.12 196 PRO A O 1
ATOM 1428 N N . ALA A 1 197 ? 93.874 35.395 -54.916 1.00 27.94 197 ALA A N 1
ATOM 1429 C CA . ALA A 1 197 ? 95.234 35.917 -55.059 1.00 27.94 197 ALA A CA 1
ATOM 1430 C C . ALA A 1 197 ? 95.891 35.449 -56.368 1.00 27.94 197 ALA A C 1
ATOM 1432 O O . ALA A 1 197 ? 95.896 34.273 -56.730 1.00 27.94 197 ALA A O 1
ATOM 1433 N N . THR A 1 198 ? 96.426 36.440 -57.071 1.00 30.00 198 THR A N 1
ATOM 1434 C CA . THR A 1 198 ? 97.118 36.447 -58.362 1.00 30.00 198 THR A CA 1
ATOM 1435 C C . THR A 1 198 ? 98.422 35.641 -58.400 1.00 30.00 198 THR A C 1
ATOM 1437 O O . THR A 1 198 ? 99.190 35.625 -57.443 1.00 30.00 198 THR A O 1
ATOM 1440 N N . ALA A 1 199 ? 98.711 35.040 -59.559 1.00 30.59 199 ALA A N 1
ATOM 1441 C CA . ALA A 1 199 ? 99.953 34.323 -59.864 1.00 30.59 199 ALA A CA 1
ATOM 1442 C C . ALA A 1 199 ? 101.126 35.253 -60.245 1.00 30.59 199 ALA A C 1
ATOM 1444 O O . ALA A 1 199 ? 100.893 36.288 -60.875 1.00 30.59 199 ALA A O 1
ATOM 1445 N N . PRO A 1 200 ? 102.386 34.812 -60.050 1.00 31.69 200 PRO A N 1
ATOM 1446 C CA . PRO A 1 200 ? 103.484 35.190 -60.933 1.00 31.69 200 PRO A CA 1
ATOM 1447 C C . PRO A 1 200 ? 104.140 33.988 -61.640 1.00 31.69 200 PRO A C 1
ATOM 1449 O O . PRO A 1 200 ? 104.015 32.830 -61.244 1.00 31.69 200 PRO A O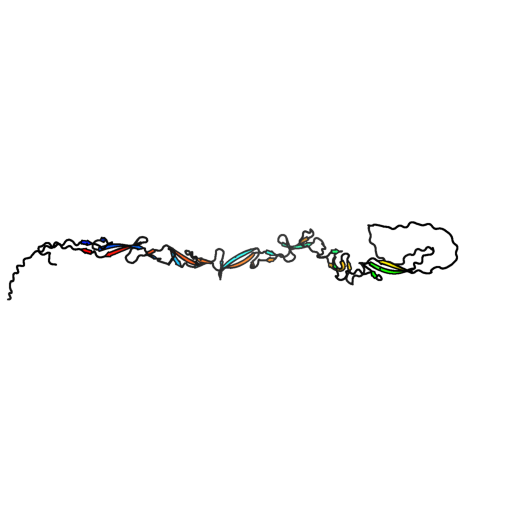 1
ATOM 1452 N N . LYS A 1 201 ? 104.795 34.318 -62.758 1.00 33.12 201 LYS A N 1
ATOM 1453 C CA . LYS A 1 201 ? 105.350 33.448 -63.804 1.00 33.12 201 LYS A CA 1
ATOM 1454 C C . LYS A 1 201 ? 106.756 32.912 -63.475 1.00 33.12 201 LYS A C 1
ATOM 1456 O O . LYS A 1 201 ? 107.524 33.587 -62.801 1.00 33.12 201 LYS A O 1
ATOM 1461 N N . TYR A 1 202 ? 107.097 31.827 -64.183 1.00 26.14 202 TYR A N 1
ATOM 1462 C CA . TYR A 1 202 ? 108.426 31.438 -64.698 1.00 26.14 202 TYR A CA 1
ATOM 1463 C C . TYR A 1 202 ? 109.154 30.258 -64.015 1.00 26.14 202 TYR A C 1
ATOM 1465 O O . TYR A 1 202 ? 109.205 30.127 -62.799 1.00 26.14 202 TYR A O 1
ATOM 1473 N N . VAL A 1 203 ? 109.703 29.400 -64.883 1.00 29.98 203 VAL A N 1
ATOM 1474 C CA . VAL A 1 203 ? 110.420 28.119 -64.698 1.00 29.98 203 VAL A CA 1
ATOM 1475 C C . VAL A 1 203 ? 111.851 28.379 -65.200 1.00 29.98 203 VAL A C 1
ATOM 1477 O O . VAL A 1 203 ? 111.968 29.030 -66.239 1.00 29.98 203 VAL A O 1
ATOM 1480 N N . PRO A 1 204 ? 112.937 27.941 -64.526 1.00 35.50 204 PRO A N 1
ATOM 1481 C CA . PRO A 1 204 ? 113.421 26.572 -64.731 1.00 35.50 204 PRO A CA 1
ATOM 1482 C C . PRO A 1 204 ? 114.006 25.852 -63.503 1.00 35.50 204 PRO A C 1
ATOM 1484 O O . PRO A 1 204 ? 114.622 26.430 -62.616 1.00 35.50 204 PRO A O 1
ATOM 1487 N N . THR A 1 205 ? 113.802 24.535 -63.507 1.00 32.09 205 THR A N 1
ATOM 1488 C CA . THR A 1 205 ? 114.491 23.486 -62.729 1.00 32.09 205 THR A CA 1
ATOM 1489 C C . THR A 1 205 ? 115.959 23.315 -63.162 1.00 32.09 205 THR A C 1
ATOM 1491 O O . THR A 1 205 ? 116.310 23.857 -64.212 1.00 32.09 205 THR A O 1
ATOM 1494 N N . PRO A 1 206 ? 116.801 22.484 -62.495 1.00 47.50 206 PRO A N 1
ATOM 1495 C CA . PRO A 1 206 ? 116.537 21.517 -61.404 1.00 47.50 206 PRO A CA 1
ATOM 1496 C C . PRO A 1 206 ? 117.516 21.736 -60.206 1.00 47.50 206 PRO A C 1
ATOM 1498 O O . PRO A 1 206 ? 118.350 22.624 -60.263 1.00 47.50 206 PRO A O 1
ATOM 1501 N N . ALA A 1 207 ? 117.553 21.055 -59.058 1.00 30.94 207 ALA A N 1
ATOM 1502 C CA . ALA A 1 207 ? 116.998 19.823 -58.508 1.00 30.94 207 ALA A CA 1
ATOM 1503 C C . ALA A 1 207 ? 117.153 19.882 -56.963 1.00 30.94 207 ALA A C 1
ATOM 1505 O O . ALA A 1 207 ? 118.175 20.390 -56.505 1.00 30.94 207 ALA A O 1
ATOM 1506 N N . LYS A 1 208 ? 116.234 19.266 -56.196 1.00 33.22 208 LYS A N 1
ATOM 1507 C CA . LYS A 1 208 ? 116.476 18.230 -55.151 1.00 33.22 208 LYS A CA 1
ATOM 1508 C C . LYS A 1 208 ? 115.472 18.256 -53.978 1.00 33.22 208 LYS A C 1
ATOM 1510 O O . LYS A 1 208 ? 115.278 19.271 -53.326 1.00 33.22 208 LYS A O 1
ATOM 1515 N N . LEU A 1 209 ? 114.962 17.043 -53.718 1.00 34.00 209 LEU A N 1
ATOM 1516 C CA . LEU A 1 209 ? 114.105 16.510 -52.643 1.00 34.00 209 LEU A CA 1
ATOM 1517 C C . LEU A 1 209 ? 112.618 16.925 -52.620 1.00 34.00 209 LEU A C 1
ATOM 1519 O O . LEU A 1 209 ? 112.245 17.952 -52.068 1.00 34.00 209 LEU A O 1
ATOM 1523 N N . ALA A 1 210 ? 111.757 16.036 -53.137 1.00 36.88 210 ALA A N 1
ATOM 1524 C CA . ALA A 1 210 ? 110.303 16.069 -52.966 1.00 36.88 210 ALA A CA 1
ATOM 1525 C C . ALA A 1 210 ? 109.860 14.950 -52.005 1.00 36.88 210 ALA A C 1
ATOM 1527 O O . ALA A 1 210 ? 110.224 13.789 -52.191 1.00 36.88 210 ALA A O 1
ATOM 1528 N N . VAL A 1 211 ? 109.084 15.308 -50.979 1.00 49.31 211 VAL A N 1
ATOM 1529 C CA . VAL A 1 211 ? 108.389 14.369 -50.083 1.00 49.31 211 VAL A CA 1
ATOM 1530 C C . VAL A 1 211 ? 107.326 13.635 -50.897 1.00 49.31 211 VAL A C 1
ATOM 1532 O O . VAL A 1 211 ? 106.449 14.279 -51.466 1.00 49.31 211 VAL A O 1
ATOM 1535 N N . THR A 1 212 ? 107.414 12.308 -50.985 1.00 50.09 212 THR A N 1
ATOM 1536 C CA . THR A 1 212 ? 106.732 11.571 -52.057 1.00 50.09 212 THR A CA 1
ATOM 1537 C C . THR A 1 212 ? 105.285 11.160 -51.773 1.00 50.09 212 THR A C 1
ATOM 1539 O O . THR A 1 212 ? 104.563 11.014 -52.749 1.00 50.09 212 THR A O 1
ATOM 1542 N N . GLN A 1 213 ? 104.813 11.029 -50.522 1.00 54.38 213 GLN A N 1
ATOM 1543 C CA . GLN A 1 213 ? 103.384 10.785 -50.208 1.00 54.38 213 GLN A CA 1
ATOM 1544 C C . GLN A 1 213 ? 103.002 11.278 -48.797 1.00 54.38 213 GLN A C 1
ATOM 1546 O O . GLN A 1 213 ? 103.737 11.030 -47.840 1.00 54.38 213 GLN A O 1
ATOM 1551 N N . LYS A 1 214 ? 101.842 11.942 -48.645 1.00 57.91 214 LYS A N 1
ATOM 1552 C CA . LYS A 1 214 ? 101.212 12.243 -47.341 1.00 57.91 214 LYS A CA 1
ATOM 1553 C C . LYS A 1 214 ? 99.804 11.646 -47.278 1.00 57.91 214 LYS A C 1
ATOM 1555 O O . LYS A 1 214 ? 98.900 12.115 -47.965 1.00 57.91 214 LYS A O 1
ATOM 1560 N N . GLN A 1 215 ? 99.604 10.656 -46.412 1.00 55.28 215 GLN A N 1
ATOM 1561 C CA . GLN A 1 215 ? 98.273 10.144 -46.078 1.00 55.28 215 GLN A CA 1
ATOM 1562 C C . GLN A 1 215 ? 97.672 10.977 -44.939 1.00 55.28 215 GLN A C 1
ATOM 1564 O O . GLN A 1 215 ? 98.343 11.203 -43.932 1.00 55.28 215 GLN A O 1
ATOM 1569 N N . CYS A 1 216 ? 96.421 11.423 -45.084 1.00 60.00 216 CYS A N 1
ATOM 1570 C CA . CYS A 1 216 ? 95.651 11.986 -43.973 1.00 60.00 216 CYS A CA 1
ATOM 1571 C C . CYS A 1 216 ? 94.487 11.082 -43.600 1.00 60.00 216 CYS A C 1
ATOM 1573 O O . CYS A 1 216 ? 93.867 10.453 -44.457 1.00 60.00 216 CYS A O 1
ATOM 1575 N N . GLU A 1 217 ? 94.122 11.125 -42.325 1.00 61.38 217 GLU A N 1
ATOM 1576 C CA . GLU A 1 217 ? 92.845 10.619 -41.844 1.00 61.38 217 GLU A CA 1
ATOM 1577 C C . GLU A 1 217 ? 91.817 11.742 -41.836 1.00 61.38 217 GLU A C 1
ATOM 1579 O O . GLU A 1 217 ? 92.017 12.785 -41.212 1.00 61.38 217 GLU A O 1
ATOM 1584 N N . VAL A 1 218 ? 90.705 11.523 -42.534 1.00 61.06 218 VAL A N 1
ATOM 1585 C CA . VAL A 1 218 ? 89.572 12.446 -42.539 1.00 61.06 218 VAL A CA 1
ATOM 1586 C C . VAL A 1 218 ? 88.383 11.754 -41.895 1.00 61.06 218 VAL A C 1
ATOM 1588 O O . VAL A 1 218 ? 88.088 10.585 -42.164 1.00 61.06 218 VAL A O 1
ATOM 1591 N N . LYS A 1 219 ? 87.715 12.478 -40.998 1.00 65.62 219 LYS A N 1
ATOM 1592 C CA . LYS A 1 219 ? 86.551 11.994 -40.262 1.00 65.62 219 LYS A CA 1
ATOM 1593 C C . LYS A 1 219 ? 85.289 12.436 -41.002 1.00 65.62 219 LYS A C 1
ATOM 1595 O O . LYS A 1 219 ? 85.010 13.627 -41.077 1.00 65.62 219 LYS A O 1
ATOM 1600 N N . LEU A 1 220 ? 84.554 11.484 -41.572 1.00 64.38 220 LEU A N 1
ATOM 1601 C CA . LEU A 1 220 ? 83.316 11.747 -42.310 1.00 64.38 220 LEU A CA 1
ATOM 1602 C C . LEU A 1 220 ? 82.116 11.627 -41.361 1.00 64.38 220 LEU A C 1
ATOM 1604 O O . LEU A 1 220 ? 81.960 10.587 -40.718 1.00 64.38 220 LEU A O 1
ATOM 1608 N N . GLU A 1 221 ? 81.284 12.669 -41.281 1.00 63.44 221 GLU A N 1
ATOM 1609 C CA . GLU A 1 221 ? 80.023 12.690 -40.519 1.00 63.44 221 GLU A CA 1
ATOM 1610 C C . GLU A 1 221 ? 78.842 12.225 -41.381 1.00 63.44 221 GLU A C 1
ATOM 1612 O O . GLU A 1 221 ? 78.721 12.620 -42.541 1.00 63.44 221 GLU A O 1
ATOM 1617 N N . ALA A 1 222 ? 77.957 11.398 -40.817 1.00 56.75 222 ALA A N 1
ATOM 1618 C CA . ALA A 1 222 ? 76.709 10.971 -41.448 1.00 56.75 222 ALA A CA 1
ATOM 1619 C C . ALA A 1 222 ? 75.502 11.231 -40.535 1.00 56.75 222 ALA A C 1
ATOM 1621 O O . ALA A 1 222 ? 75.583 11.070 -39.314 1.00 56.75 222 ALA A O 1
ATOM 1622 N N . ALA A 1 223 ? 74.367 11.593 -41.142 1.00 53.16 223 ALA A N 1
ATOM 1623 C CA . ALA A 1 223 ? 73.098 11.739 -40.437 1.00 53.16 223 ALA A CA 1
ATOM 1624 C C . ALA A 1 223 ? 72.597 10.376 -39.928 1.00 53.16 223 ALA A C 1
ATOM 1626 O O . ALA A 1 223 ? 72.724 9.353 -40.607 1.00 53.16 223 ALA A O 1
ATOM 1627 N N . VAL A 1 224 ? 72.020 10.367 -38.724 1.00 55.22 224 VAL A N 1
ATOM 1628 C CA . VAL A 1 224 ? 71.352 9.190 -38.154 1.00 55.22 224 VAL A CA 1
ATOM 1629 C C . VAL A 1 224 ? 70.148 8.853 -39.037 1.00 55.22 224 VAL A C 1
ATOM 1631 O O . VAL A 1 224 ? 69.265 9.688 -39.214 1.00 55.22 224 VAL A O 1
ATOM 1634 N N . ASN A 1 225 ? 70.132 7.652 -39.616 1.00 54.03 225 ASN A N 1
ATOM 1635 C CA . ASN A 1 225 ? 69.054 7.204 -40.492 1.00 54.03 225 ASN A CA 1
ATOM 1636 C C . ASN A 1 225 ? 67.946 6.552 -39.652 1.00 54.03 225 ASN A C 1
ATOM 1638 O O . ASN A 1 225 ? 68.155 5.470 -39.105 1.00 54.03 225 ASN A O 1
ATOM 1642 N N . ASN A 1 226 ? 66.782 7.196 -39.552 1.00 52.62 226 ASN A N 1
ATOM 1643 C CA . ASN A 1 226 ? 65.617 6.622 -38.872 1.00 52.62 226 ASN A CA 1
ATOM 1644 C C . ASN A 1 226 ? 64.873 5.586 -39.741 1.00 52.62 226 ASN A C 1
ATOM 1646 O O . ASN A 1 226 ? 64.061 4.829 -39.218 1.00 52.62 226 ASN A O 1
ATOM 1650 N N . GLU A 1 227 ? 65.186 5.488 -41.036 1.00 54.34 227 GLU A N 1
ATOM 1651 C CA . GLU A 1 227 ? 64.507 4.614 -42.000 1.00 54.34 227 GLU A CA 1
ATOM 1652 C C . GLU A 1 227 ? 65.190 3.253 -42.235 1.00 54.34 227 GLU A C 1
ATOM 1654 O O . GLU A 1 227 ? 64.768 2.498 -43.108 1.00 54.34 227 GLU A O 1
ATOM 1659 N N . ALA A 1 228 ? 66.230 2.874 -41.488 1.00 54.72 228 ALA A N 1
ATOM 1660 C CA . ALA A 1 228 ? 66.925 1.611 -41.756 1.00 54.72 228 ALA A CA 1
ATOM 1661 C C . ALA A 1 228 ? 67.334 0.868 -40.483 1.00 54.7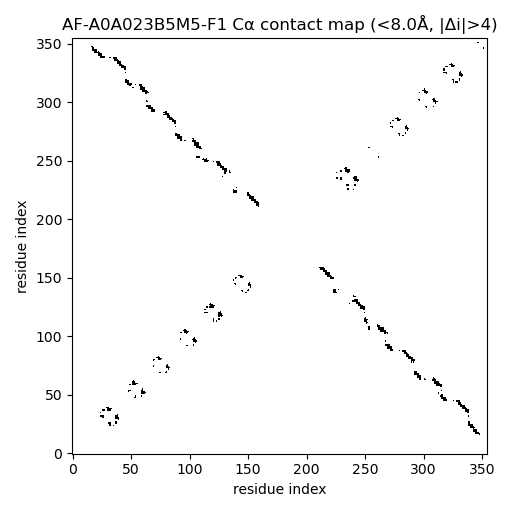2 228 ALA A C 1
ATOM 1663 O O . ALA A 1 228 ? 68.460 1.010 -40.007 1.00 54.72 228 ALA A O 1
ATOM 1664 N N . ASN A 1 229 ? 66.396 0.062 -39.971 1.00 61.56 229 ASN A N 1
ATOM 1665 C CA . ASN A 1 229 ? 66.565 -1.286 -39.390 1.00 61.56 229 ASN A CA 1
ATOM 1666 C C . ASN A 1 229 ? 65.501 -1.544 -38.312 1.00 61.56 229 ASN A C 1
ATOM 1668 O O . ASN A 1 229 ? 65.824 -1.799 -37.150 1.00 61.56 229 ASN A O 1
ATOM 1672 N N . CYS A 1 230 ? 64.226 -1.483 -38.696 1.00 61.75 230 CYS A N 1
ATOM 1673 C CA . CYS A 1 230 ? 63.171 -2.039 -37.860 1.00 61.75 230 CYS A CA 1
ATOM 1674 C C . CYS A 1 230 ? 63.221 -3.579 -37.949 1.00 61.75 230 CYS A C 1
ATOM 1676 O O . CYS A 1 230 ? 63.465 -4.116 -39.035 1.00 61.75 230 CYS A O 1
ATOM 1678 N N . PRO A 1 231 ? 63.087 -4.308 -36.824 1.00 64.50 231 PRO A N 1
ATOM 1679 C CA . PRO A 1 231 ? 63.112 -5.767 -36.816 1.00 64.50 231 PRO A CA 1
ATOM 1680 C C . PRO A 1 231 ? 62.004 -6.339 -37.709 1.00 64.50 231 PRO A C 1
ATOM 1682 O O . PRO A 1 231 ? 60.984 -5.688 -37.951 1.00 64.50 231 PRO A O 1
ATOM 1685 N N . ALA A 1 232 ? 62.209 -7.562 -38.205 1.00 66.31 232 ALA A N 1
ATOM 1686 C CA . ALA A 1 232 ? 61.258 -8.227 -39.092 1.00 66.31 232 ALA A CA 1
ATOM 1687 C C . ALA A 1 232 ? 59.838 -8.209 -38.493 1.00 66.31 232 ALA A C 1
ATOM 1689 O O . ALA A 1 232 ? 59.641 -8.640 -37.359 1.00 66.31 232 ALA A O 1
ATOM 1690 N N . GLY A 1 233 ? 58.871 -7.685 -39.256 1.00 68.00 233 GLY A N 1
ATOM 1691 C CA . GLY A 1 233 ? 57.474 -7.523 -38.830 1.00 68.00 233 GLY A CA 1
ATOM 1692 C C . GLY A 1 233 ? 57.086 -6.119 -38.341 1.00 68.00 233 GLY A C 1
ATOM 1693 O O . GLY A 1 233 ? 55.928 -5.911 -37.999 1.00 68.00 233 GLY A O 1
ATOM 1694 N N . THR A 1 234 ? 58.009 -5.148 -38.335 1.00 75.00 234 THR A N 1
ATOM 1695 C CA . THR A 1 234 ? 57.741 -3.758 -37.909 1.00 75.00 234 THR A CA 1
ATOM 1696 C C . THR A 1 234 ? 58.113 -2.746 -38.994 1.00 75.00 234 THR A C 1
ATOM 1698 O O . THR A 1 234 ? 58.993 -2.999 -39.818 1.00 75.00 234 THR A O 1
ATOM 1701 N N . VAL A 1 235 ? 57.437 -1.597 -39.003 1.00 76.38 235 VAL A N 1
ATOM 1702 C CA . VAL A 1 235 ? 57.630 -0.509 -39.973 1.00 76.38 235 VAL A CA 1
ATOM 1703 C C . VAL A 1 235 ? 58.085 0.769 -39.276 1.00 76.38 235 VAL A C 1
ATOM 1705 O O . VAL A 1 235 ? 57.800 0.982 -38.097 1.00 76.38 235 VAL A O 1
ATOM 1708 N N . ALA A 1 236 ? 58.797 1.627 -40.006 1.00 67.88 236 ALA A N 1
ATOM 1709 C CA . ALA A 1 236 ? 59.140 2.957 -39.522 1.00 67.88 236 ALA A CA 1
ATOM 1710 C C . ALA A 1 236 ? 57.891 3.856 -39.541 1.00 67.88 236 ALA A C 1
ATOM 1712 O O . ALA A 1 236 ? 57.189 3.941 -40.547 1.00 67.88 236 ALA A O 1
ATOM 1713 N N . HIS A 1 237 ? 57.623 4.523 -38.425 1.00 72.38 237 HIS A N 1
ATOM 1714 C CA . HIS A 1 237 ? 56.541 5.474 -38.234 1.00 72.38 237 HIS A CA 1
ATOM 1715 C C . HIS A 1 237 ? 57.102 6.775 -37.650 1.00 72.38 237 HIS A C 1
ATOM 1717 O O . HIS A 1 237 ? 57.830 6.771 -36.655 1.00 72.38 237 HIS A O 1
ATOM 1723 N N . HIS A 1 238 ? 56.738 7.907 -38.257 1.00 66.12 238 HIS A N 1
ATOM 1724 C CA . HIS A 1 238 ? 57.356 9.208 -37.986 1.00 66.12 238 HIS A CA 1
ATOM 1725 C C . HIS A 1 238 ? 57.254 9.647 -36.511 1.00 66.12 238 HIS A C 1
ATOM 1727 O O . HIS A 1 238 ? 58.165 10.289 -35.993 1.00 66.12 238 HIS A O 1
ATOM 1733 N N . ALA A 1 239 ? 56.174 9.278 -35.810 1.00 66.00 239 ALA A N 1
ATOM 1734 C CA . ALA A 1 239 ? 55.967 9.659 -34.410 1.00 66.00 239 ALA A CA 1
ATOM 1735 C C . ALA A 1 239 ? 56.521 8.648 -33.390 1.00 66.00 239 ALA A C 1
ATOM 1737 O O . ALA A 1 239 ? 56.861 9.030 -32.271 1.00 66.00 239 ALA A O 1
ATOM 1738 N N . THR A 1 240 ? 56.599 7.362 -33.742 1.00 65.81 240 THR A N 1
ATOM 1739 C CA . THR A 1 240 ? 56.853 6.272 -32.777 1.00 65.81 240 THR A CA 1
ATOM 1740 C C . THR A 1 240 ? 58.134 5.482 -33.048 1.00 65.81 240 THR A C 1
ATOM 1742 O O . THR A 1 240 ? 58.483 4.609 -32.256 1.00 65.81 240 THR A O 1
ATOM 1745 N N . GLY A 1 241 ? 58.885 5.802 -34.106 1.00 70.69 241 GLY A N 1
ATOM 1746 C CA . GLY A 1 241 ? 60.068 5.035 -34.494 1.00 70.69 241 GLY A CA 1
ATOM 1747 C C . GLY A 1 241 ? 59.652 3.721 -35.155 1.00 70.69 241 GLY A C 1
ATOM 1748 O O . GLY A 1 241 ? 58.925 3.751 -36.137 1.00 70.69 241 GLY A O 1
ATOM 1749 N N . CYS A 1 242 ? 60.081 2.567 -34.640 1.00 73.81 242 CYS A N 1
ATOM 1750 C CA . CYS A 1 242 ? 59.607 1.274 -35.148 1.00 73.81 242 CYS A CA 1
ATOM 1751 C C . CYS A 1 242 ? 58.287 0.871 -34.476 1.00 73.81 242 CYS A C 1
ATOM 1753 O O . CYS A 1 242 ? 58.219 0.741 -33.251 1.00 73.81 242 CYS A O 1
ATOM 1755 N N . ALA A 1 243 ? 57.259 0.634 -35.285 1.00 76.19 243 ALA A N 1
ATOM 1756 C CA . ALA A 1 243 ? 55.932 0.242 -34.832 1.00 76.19 243 ALA A CA 1
ATOM 1757 C C . ALA A 1 243 ? 55.405 -0.962 -35.617 1.00 76.19 243 ALA A C 1
ATOM 1759 O O . ALA A 1 243 ? 55.748 -1.167 -36.784 1.00 76.19 243 ALA A O 1
ATOM 1760 N N . THR A 1 244 ? 54.553 -1.759 -34.985 1.00 81.94 244 THR A N 1
ATOM 1761 C CA . THR A 1 244 ? 53.780 -2.784 -35.688 1.00 81.94 244 THR A CA 1
ATOM 1762 C C . THR A 1 244 ? 52.602 -2.100 -36.373 1.00 81.94 244 THR A C 1
ATOM 1764 O O . THR A 1 244 ? 51.861 -1.357 -35.729 1.00 81.94 244 THR A O 1
ATOM 1767 N N . LYS A 1 245 ? 52.449 -2.315 -37.685 1.00 84.94 245 LYS A N 1
ATOM 1768 C CA . LYS A 1 245 ? 51.288 -1.834 -38.442 1.00 84.94 245 LYS A CA 1
ATOM 1769 C C . LYS A 1 245 ? 50.190 -2.886 -38.354 1.00 84.94 245 LYS A C 1
ATOM 1771 O O . LYS A 1 245 ? 50.360 -3.978 -38.896 1.00 84.94 245 LYS A O 1
ATOM 1776 N N . HIS A 1 246 ? 49.077 -2.542 -37.724 1.00 85.38 246 HIS A N 1
ATOM 1777 C CA . HIS A 1 246 ? 47.865 -3.352 -37.758 1.00 85.38 246 HIS A CA 1
ATOM 1778 C C . HIS A 1 246 ? 46.915 -2.769 -38.799 1.00 85.38 246 HIS A C 1
ATOM 1780 O O . HIS A 1 246 ? 46.792 -1.550 -38.927 1.00 85.38 246 HIS A O 1
ATOM 1786 N N . VAL A 1 247 ? 46.315 -3.654 -39.591 1.00 83.06 247 VAL A N 1
ATOM 1787 C CA . VAL A 1 247 ? 45.403 -3.299 -40.676 1.00 83.06 247 VAL A CA 1
ATOM 1788 C C . VAL A 1 247 ? 44.132 -4.099 -40.477 1.00 83.06 247 VAL A C 1
ATOM 1790 O O . VAL A 1 247 ? 44.174 -5.329 -40.469 1.00 83.06 247 VAL A O 1
ATOM 1793 N N . GLU A 1 248 ? 43.021 -3.396 -40.322 1.00 77.25 248 GLU A N 1
ATOM 1794 C CA . GLU A 1 248 ? 41.693 -3.988 -40.222 1.00 77.25 248 GLU A CA 1
ATOM 1795 C C . GLU A 1 248 ? 40.776 -3.404 -41.305 1.00 77.25 248 GLU A C 1
ATOM 1797 O O . GLU A 1 248 ? 40.947 -2.247 -41.705 1.00 77.25 248 GLU A O 1
ATOM 1802 N N . PRO A 1 249 ? 39.815 -4.188 -41.824 1.00 73.88 249 PRO A N 1
ATOM 1803 C CA . PRO A 1 249 ? 38.848 -3.672 -42.783 1.00 73.88 249 PRO A CA 1
ATOM 1804 C C . PRO A 1 249 ? 37.997 -2.572 -42.139 1.00 73.88 249 PRO A C 1
ATOM 1806 O O . PRO A 1 249 ? 37.582 -2.693 -40.984 1.00 73.88 249 PRO A O 1
ATOM 1809 N N . SER A 1 250 ? 37.719 -1.506 -42.892 1.00 63.16 250 SER A N 1
ATOM 1810 C CA . SER A 1 250 ? 36.817 -0.450 -42.433 1.00 63.16 250 SER A CA 1
ATOM 1811 C C . SER A 1 250 ? 35.405 -0.998 -42.210 1.00 63.16 250 SER A C 1
ATOM 1813 O O . SER A 1 250 ? 34.901 -1.831 -42.968 1.00 63.16 250 SER A O 1
ATOM 1815 N N . ALA A 1 251 ? 34.770 -0.564 -41.121 1.00 63.16 251 ALA A N 1
ATOM 1816 C CA . ALA A 1 251 ? 33.431 -1.005 -40.764 1.00 63.16 251 ALA A CA 1
ATOM 1817 C C . ALA A 1 251 ? 32.396 0.040 -41.192 1.00 63.16 251 ALA A C 1
ATOM 1819 O O . ALA A 1 251 ? 32.634 1.247 -41.130 1.00 63.16 251 ALA A O 1
ATOM 1820 N N . VAL A 1 252 ? 31.213 -0.439 -41.575 1.00 58.75 252 VAL A N 1
ATOM 1821 C CA . VAL A 1 252 ? 30.035 0.406 -41.783 1.00 58.75 252 VAL A CA 1
ATOM 1822 C C . VAL A 1 252 ? 29.278 0.469 -40.459 1.00 58.75 252 VAL A C 1
ATOM 1824 O O . VAL A 1 252 ? 28.757 -0.548 -40.002 1.00 58.75 252 VAL A O 1
ATOM 1827 N N . ALA A 1 253 ? 29.222 1.641 -39.824 1.00 57.31 253 ALA A N 1
ATOM 1828 C CA . ALA A 1 253 ? 28.530 1.810 -38.548 1.00 57.31 253 ALA A CA 1
ATOM 1829 C C . ALA A 1 253 ? 27.721 3.113 -38.504 1.00 57.31 253 ALA A C 1
ATOM 1831 O O . ALA A 1 253 ? 28.276 4.204 -38.601 1.00 57.31 253 ALA A O 1
ATOM 1832 N N . CYS A 1 254 ? 26.410 2.985 -38.288 1.00 57.81 254 CYS A N 1
ATOM 1833 C CA . CYS A 1 254 ? 25.570 4.066 -37.778 1.00 57.81 254 CYS A CA 1
ATOM 1834 C C . CYS A 1 254 ? 25.580 3.976 -36.250 1.00 57.81 254 CYS A C 1
ATOM 1836 O O . CYS A 1 254 ? 24.869 3.155 -35.671 1.00 57.81 254 CYS A O 1
ATOM 1838 N N . SER A 1 255 ? 26.401 4.783 -35.584 1.00 54.09 255 SER A N 1
ATOM 1839 C CA . SER A 1 255 ? 26.264 5.028 -34.148 1.00 54.09 255 SER A CA 1
ATOM 1840 C C . SER A 1 255 ? 25.321 6.212 -33.937 1.00 54.09 255 SER A C 1
ATOM 1842 O O . SER A 1 255 ? 25.382 7.191 -34.674 1.00 54.09 255 SER A O 1
ATOM 1844 N N . LEU A 1 256 ? 24.418 6.091 -32.956 1.00 55.03 256 LEU A N 1
ATOM 1845 C CA . LEU A 1 256 ? 23.442 7.109 -32.546 1.00 55.03 256 LEU A CA 1
ATOM 1846 C C . LEU A 1 256 ? 24.073 8.511 -32.487 1.00 55.03 256 LEU A C 1
ATOM 1848 O O . LEU A 1 256 ? 24.737 8.872 -31.517 1.00 55.03 256 LEU A O 1
ATOM 1852 N N . GLY A 1 257 ? 23.855 9.287 -33.541 1.00 49.06 257 GLY A N 1
ATOM 1853 C CA . GLY A 1 257 ? 24.405 10.621 -33.718 1.00 49.06 257 GLY A CA 1
ATOM 1854 C C . GLY A 1 257 ? 24.072 11.099 -35.121 1.00 49.06 257 GLY A C 1
ATOM 1855 O O . GLY A 1 257 ? 24.319 10.386 -36.091 1.00 49.06 257 GLY A O 1
ATOM 1856 N N . GLU A 1 258 ? 23.438 12.265 -35.206 1.00 46.88 258 GLU A N 1
ATOM 1857 C CA . GLU A 1 258 ? 22.882 12.851 -36.425 1.00 46.88 258 GLU A CA 1
ATOM 1858 C C . GLU A 1 258 ? 23.908 12.918 -37.562 1.00 46.88 258 GLU A C 1
ATOM 1860 O O . GLU A 1 258 ? 24.666 13.873 -37.717 1.00 46.88 258 GLU A O 1
ATOM 1865 N N . SER A 1 259 ? 23.911 11.888 -38.396 1.00 53.25 259 SER A N 1
ATOM 1866 C CA . SER A 1 259 ? 24.489 11.935 -39.725 1.00 53.25 259 SER A CA 1
ATOM 1867 C C . SER A 1 259 ? 23.341 11.727 -40.703 1.00 53.25 259 SER A C 1
ATOM 1869 O O . SER A 1 259 ? 22.552 10.792 -40.575 1.00 53.25 259 SER A O 1
ATOM 1871 N N . TYR A 1 260 ? 23.240 12.605 -41.701 1.00 58.28 260 TYR A N 1
ATOM 1872 C CA . TYR A 1 260 ? 22.250 12.572 -42.794 1.00 58.28 260 TYR A CA 1
ATOM 1873 C C . TYR A 1 260 ? 22.340 11.307 -43.674 1.00 58.28 260 TYR A C 1
ATOM 1875 O O . TYR A 1 260 ? 21.687 11.218 -44.708 1.00 58.28 260 TYR A O 1
ATOM 1883 N N . LEU A 1 261 ? 23.181 10.351 -43.279 1.00 58.75 261 LEU A N 1
ATOM 1884 C CA . LEU A 1 261 ? 23.519 9.133 -43.996 1.00 58.75 261 LEU A CA 1
ATOM 1885 C C . LEU A 1 261 ? 22.820 7.902 -43.412 1.00 58.75 261 LEU A C 1
ATOM 1887 O O . LEU A 1 261 ? 22.899 6.849 -44.031 1.00 58.75 261 LEU A O 1
ATOM 1891 N N . CYS A 1 262 ? 22.137 8.004 -42.266 1.00 65.19 262 CYS A N 1
ATOM 1892 C CA . CYS A 1 262 ? 21.432 6.881 -41.644 1.00 65.19 262 CYS A CA 1
ATOM 1893 C C . CYS A 1 262 ? 19.912 7.015 -41.837 1.00 65.19 262 CYS A C 1
ATOM 1895 O O . CYS A 1 262 ? 19.320 8.029 -41.470 1.00 65.19 262 CYS A O 1
ATOM 1897 N N . PHE A 1 263 ? 19.268 5.984 -42.386 1.00 72.25 263 PHE A N 1
ATOM 1898 C CA . PHE A 1 263 ? 17.819 5.921 -42.584 1.00 72.25 263 PHE A CA 1
ATOM 1899 C C . PHE A 1 263 ? 17.231 4.676 -41.904 1.00 72.25 263 PHE A C 1
ATOM 1901 O O . PHE A 1 263 ? 17.929 3.672 -41.759 1.00 72.25 263 PHE A O 1
ATOM 1908 N N . PRO A 1 264 ? 15.964 4.699 -41.468 1.00 67.62 264 PRO A N 1
ATOM 1909 C CA . PRO A 1 264 ? 15.298 3.503 -40.964 1.00 67.62 264 PRO A CA 1
ATOM 1910 C C . PRO A 1 264 ? 15.156 2.461 -42.082 1.00 67.62 264 PRO A C 1
ATOM 1912 O O . PRO A 1 264 ? 14.512 2.721 -43.096 1.00 67.62 264 PRO A O 1
ATOM 1915 N N . ALA A 1 265 ? 15.788 1.297 -41.921 1.00 68.31 265 ALA A N 1
ATOM 1916 C CA . ALA A 1 265 ? 15.921 0.314 -42.999 1.00 68.31 265 ALA A CA 1
ATOM 1917 C C . ALA A 1 265 ? 14.919 -0.842 -42.918 1.00 68.31 265 ALA A C 1
ATOM 1919 O O . ALA A 1 265 ? 14.369 -1.225 -43.949 1.00 68.31 265 ALA A O 1
ATOM 1920 N N . SER A 1 266 ? 14.672 -1.386 -41.718 1.00 77.88 266 SER A N 1
ATOM 1921 C CA . SER A 1 266 ? 13.833 -2.580 -41.550 1.00 77.88 266 SER A CA 1
ATOM 1922 C C . SER A 1 266 ? 13.090 -2.590 -40.211 1.00 77.88 266 SER A C 1
ATOM 1924 O O . SER A 1 266 ? 13.724 -2.352 -39.177 1.00 77.88 266 SER A O 1
ATOM 1926 N N . PRO A 1 267 ? 11.783 -2.916 -40.202 1.00 81.44 267 PRO A N 1
ATOM 1927 C CA . PRO A 1 267 ? 11.033 -3.132 -38.973 1.00 81.44 267 PRO A CA 1
ATOM 1928 C C . PRO A 1 267 ? 11.468 -4.436 -38.293 1.00 81.44 267 PRO A C 1
ATOM 1930 O O . PRO A 1 267 ? 11.713 -5.455 -38.942 1.00 81.44 267 PRO A O 1
ATOM 1933 N N . ALA A 1 268 ? 11.534 -4.406 -36.968 1.00 81.12 268 ALA A N 1
ATOM 1934 C CA . ALA A 1 268 ? 11.878 -5.522 -36.103 1.00 81.12 268 ALA A CA 1
ATOM 1935 C C . ALA A 1 268 ? 10.761 -5.765 -35.072 1.00 81.12 268 ALA A C 1
ATOM 1937 O O . ALA A 1 268 ? 10.092 -4.821 -34.638 1.00 81.12 268 ALA A O 1
ATOM 1938 N N . PRO A 1 269 ? 10.545 -7.022 -34.645 1.00 84.56 269 PRO A N 1
ATOM 1939 C CA . PRO A 1 269 ? 9.541 -7.324 -33.635 1.00 84.56 269 PRO A CA 1
ATOM 1940 C C . PRO A 1 269 ? 9.944 -6.725 -32.283 1.00 84.56 269 PRO A C 1
ATOM 1942 O O . PRO A 1 269 ? 11.061 -6.928 -31.809 1.00 84.56 269 PRO A O 1
ATOM 1945 N N . SER A 1 270 ? 9.015 -6.013 -31.645 1.00 85.81 270 SER A N 1
ATOM 1946 C CA . SER A 1 270 ? 9.172 -5.557 -30.259 1.00 85.81 270 SER A CA 1
ATOM 1947 C C . SER A 1 270 ? 8.735 -6.647 -29.284 1.00 85.81 270 SER A C 1
ATOM 1949 O O . SER A 1 270 ? 7.881 -7.478 -29.599 1.00 85.81 270 SER A O 1
ATOM 1951 N N . THR A 1 271 ? 9.315 -6.644 -28.087 1.00 90.06 271 THR A N 1
ATOM 1952 C CA . THR A 1 271 ? 8.871 -7.517 -26.995 1.00 90.06 271 THR A CA 1
ATOM 1953 C C . THR A 1 271 ? 8.253 -6.687 -25.884 1.00 90.06 271 THR A C 1
ATOM 1955 O O . THR A 1 271 ? 8.646 -5.543 -25.662 1.00 90.06 271 THR A O 1
ATOM 1958 N N . LEU A 1 272 ? 7.276 -7.258 -25.185 1.00 91.75 272 LEU A N 1
ATOM 1959 C CA . LEU A 1 272 ? 6.688 -6.640 -24.006 1.00 91.75 272 LEU A CA 1
ATOM 1960 C C . LEU A 1 272 ? 7.385 -7.162 -22.760 1.00 91.75 272 LEU A C 1
ATOM 1962 O O . LEU A 1 272 ? 7.486 -8.374 -22.554 1.00 91.75 272 LEU A O 1
ATOM 1966 N N . ARG A 1 273 ? 7.849 -6.243 -21.916 1.00 94.19 273 ARG A N 1
ATOM 1967 C CA . ARG A 1 273 ? 8.498 -6.577 -20.655 1.00 94.19 273 ARG A CA 1
ATOM 1968 C C . ARG A 1 273 ? 7.770 -5.938 -19.488 1.00 94.19 273 ARG A C 1
ATOM 1970 O O . ARG A 1 273 ? 7.372 -4.776 -19.528 1.00 94.19 273 ARG A O 1
ATOM 1977 N N . CYS A 1 274 ? 7.637 -6.720 -18.423 1.00 95.12 274 CYS A N 1
ATOM 1978 C CA . CYS A 1 274 ? 7.078 -6.253 -17.169 1.00 95.12 274 CYS A CA 1
ATOM 1979 C C . CYS A 1 274 ? 8.163 -5.898 -16.150 1.00 95.12 274 CYS A C 1
ATOM 1981 O O . CYS A 1 274 ? 9.218 -6.542 -16.126 1.00 95.12 274 CYS A O 1
ATOM 1983 N N . PRO A 1 275 ? 7.897 -4.917 -15.266 1.00 93.50 275 PRO A N 1
ATOM 1984 C CA . PRO A 1 275 ? 8.714 -4.684 -14.084 1.00 93.50 275 PRO A CA 1
ATOM 1985 C C . PRO A 1 275 ? 8.806 -5.933 -13.201 1.00 93.50 275 PRO A C 1
ATOM 1987 O O . PRO A 1 275 ? 7.954 -6.826 -13.254 1.00 93.50 275 PRO A O 1
ATOM 1990 N N . GLN A 1 276 ? 9.814 -5.979 -12.330 1.00 92.69 276 GLN A N 1
ATOM 1991 C CA . GLN A 1 276 ? 10.011 -7.132 -11.454 1.00 92.69 276 GLN A CA 1
ATOM 1992 C C . GLN A 1 276 ? 8.781 -7.415 -10.575 1.00 92.69 276 GLN A C 1
ATOM 1994 O O . GLN A 1 276 ? 8.217 -6.530 -9.924 1.00 92.69 276 GLN A O 1
ATOM 1999 N N . GLY A 1 277 ? 8.377 -8.686 -10.541 1.00 89.69 277 GLY A N 1
ATOM 2000 C CA . GLY A 1 277 ? 7.234 -9.159 -9.760 1.00 89.69 277 GLY A CA 1
ATOM 2001 C C . GLY A 1 277 ? 5.862 -8.891 -10.386 1.00 89.69 277 GLY A C 1
ATOM 2002 O O . GLY A 1 277 ? 4.858 -9.125 -9.716 1.00 89.69 277 GLY A O 1
ATOM 2003 N N . TYR A 1 278 ? 5.803 -8.410 -11.630 1.00 95.69 278 TYR A N 1
ATOM 2004 C CA . TYR A 1 278 ? 4.585 -8.364 -12.439 1.00 95.69 278 TYR A CA 1
ATOM 2005 C C . TYR A 1 278 ? 4.609 -9.474 -13.495 1.00 95.69 278 TYR A C 1
ATOM 2007 O O . TYR A 1 278 ? 5.664 -9.811 -14.026 1.00 95.69 278 TYR A O 1
ATOM 2015 N N . ASN A 1 279 ? 3.436 -10.010 -13.823 1.00 95.06 279 ASN A N 1
ATOM 2016 C CA . ASN A 1 279 ? 3.251 -10.982 -14.896 1.00 95.06 279 ASN A CA 1
ATOM 2017 C C . ASN A 1 279 ? 2.597 -10.312 -16.104 1.00 95.06 279 ASN A C 1
ATOM 2019 O O . ASN A 1 279 ? 1.687 -9.498 -15.937 1.00 95.06 279 ASN A O 1
ATOM 2023 N N . LEU A 1 280 ? 3.037 -10.672 -17.307 1.00 94.31 280 LEU A N 1
ATOM 2024 C CA . LEU A 1 280 ? 2.458 -10.163 -18.547 1.00 94.31 280 LEU A CA 1
ATOM 2025 C C . LEU A 1 280 ? 1.104 -10.837 -18.814 1.00 94.31 280 LEU A C 1
ATOM 2027 O O . LEU A 1 280 ? 1.010 -12.064 -18.836 1.00 94.31 280 LEU A O 1
ATOM 2031 N N . LEU A 1 281 ? 0.059 -10.037 -19.011 1.00 94.56 281 LEU A N 1
ATOM 2032 C CA . LEU A 1 281 ? -1.292 -10.480 -19.347 1.00 94.56 281 LEU A CA 1
ATOM 2033 C C . LEU A 1 281 ? -1.839 -9.579 -20.464 1.00 94.56 281 LEU A C 1
ATOM 2035 O O . LEU A 1 281 ? -2.389 -8.508 -20.205 1.00 94.56 281 LEU A O 1
ATOM 2039 N N . GLY A 1 282 ? -1.643 -10.010 -21.714 1.00 90.31 282 GLY A N 1
ATOM 2040 C CA . GLY A 1 282 ? -1.837 -9.157 -22.892 1.00 90.31 282 GLY A CA 1
ATOM 2041 C C . GLY A 1 282 ? -0.791 -8.041 -22.926 1.00 90.31 282 GLY A C 1
ATOM 2042 O O . GLY A 1 282 ? 0.384 -8.302 -22.682 1.00 90.31 282 GLY A O 1
ATOM 2043 N N . ASP A 1 283 ? -1.236 -6.802 -23.136 1.00 90.75 283 ASP A N 1
ATOM 2044 C CA . ASP A 1 283 ? -0.372 -5.608 -23.144 1.00 90.75 283 ASP A CA 1
ATOM 2045 C C . ASP A 1 283 ? -0.192 -4.973 -21.752 1.00 90.75 283 ASP A C 1
ATOM 2047 O O . ASP A 1 283 ? 0.412 -3.909 -21.598 1.00 90.75 283 ASP A O 1
ATOM 2051 N N . MET A 1 284 ? -0.732 -5.620 -20.715 1.00 95.00 284 MET A N 1
ATOM 2052 C CA . MET A 1 284 ? -0.719 -5.133 -19.341 1.00 95.00 284 MET A CA 1
ATOM 2053 C C . MET A 1 284 ? 0.114 -6.045 -18.449 1.00 95.00 284 MET A C 1
ATOM 2055 O O . MET A 1 284 ? 0.030 -7.270 -18.489 1.00 95.00 284 MET A O 1
ATOM 2059 N N . CYS A 1 285 ? 0.872 -5.428 -17.561 1.00 96.06 285 CYS A N 1
ATOM 2060 C CA . CYS A 1 285 ? 1.579 -6.082 -16.482 1.00 96.06 285 CYS A CA 1
ATOM 2061 C C . CYS A 1 285 ? 0.699 -6.103 -15.240 1.00 96.06 285 CYS A C 1
ATOM 2063 O O . CYS A 1 285 ? 0.274 -5.061 -14.739 1.00 96.06 285 CYS A O 1
ATOM 2065 N N . VAL A 1 286 ? 0.452 -7.298 -14.714 1.00 96.31 286 VAL A N 1
ATOM 2066 C CA . VAL A 1 286 ? -0.427 -7.535 -13.572 1.00 96.31 286 VAL A CA 1
ATOM 2067 C C . VAL A 1 286 ? 0.371 -8.101 -12.408 1.00 96.31 286 VAL A C 1
ATOM 2069 O O . VAL A 1 286 ? 1.050 -9.120 -12.537 1.00 96.31 286 VAL A O 1
ATOM 2072 N N . LYS A 1 287 ? 0.236 -7.478 -11.238 1.00 95.50 287 LYS A N 1
ATOM 2073 C CA . LYS A 1 287 ? 0.745 -8.011 -9.975 1.00 95.50 287 LYS A CA 1
ATOM 2074 C C . LYS A 1 287 ? -0.407 -8.281 -9.028 1.00 95.50 287 LYS A C 1
ATOM 2076 O O . LYS A 1 287 ? -1.257 -7.423 -8.789 1.00 95.50 287 LYS A O 1
ATOM 2081 N N . THR A 1 288 ? -0.405 -9.485 -8.481 1.00 93.75 288 THR A N 1
ATOM 2082 C CA . THR A 1 288 ? -1.399 -9.953 -7.528 1.00 93.75 288 THR A CA 1
ATOM 2083 C C . THR A 1 288 ? -0.741 -10.085 -6.168 1.00 93.75 288 THR A C 1
ATOM 2085 O O . THR A 1 288 ? 0.265 -10.778 -6.035 1.00 93.75 288 THR A O 1
ATOM 2088 N N . THR A 1 289 ? -1.324 -9.442 -5.163 1.00 92.06 289 THR A N 1
ATOM 2089 C CA . THR A 1 289 ? -0.823 -9.484 -3.787 1.00 92.06 289 THR A CA 1
ATOM 2090 C C . THR A 1 289 ? -1.933 -9.987 -2.880 1.00 92.06 289 THR A C 1
ATOM 2092 O O . THR A 1 289 ? -3.077 -9.554 -3.011 1.00 92.06 289 THR A O 1
ATOM 2095 N N . VAL A 1 290 ? -1.601 -10.896 -1.962 1.00 93.62 290 VAL A N 1
ATOM 2096 C CA . VAL A 1 290 ? -2.526 -11.375 -0.930 1.00 93.62 290 VAL A CA 1
ATOM 2097 C C . VAL A 1 290 ? -2.100 -10.776 0.404 1.00 93.62 290 VAL A C 1
ATOM 2099 O O . VAL A 1 290 ? -0.987 -11.018 0.864 1.00 93.62 290 VAL A O 1
ATOM 2102 N N . SER A 1 291 ? -2.973 -9.974 1.007 1.00 90.69 291 SER A N 1
ATOM 2103 C CA . SER A 1 291 ? -2.802 -9.444 2.359 1.00 90.69 291 SER A CA 1
ATOM 2104 C C . SER A 1 291 ? -3.648 -10.242 3.352 1.00 90.69 291 SER A C 1
ATOM 2106 O O . SER A 1 291 ? -4.670 -10.814 2.962 1.00 90.69 291 SER A O 1
ATOM 2108 N N . PRO A 1 292 ? -3.290 -10.277 4.645 1.00 88.19 292 PRO A N 1
ATOM 2109 C CA . PRO A 1 292 ? -4.189 -10.810 5.661 1.00 88.19 292 PRO A CA 1
ATOM 2110 C C . PRO A 1 292 ? -5.503 -10.016 5.697 1.00 88.19 292 PRO A C 1
ATOM 2112 O O . PRO A 1 292 ? -5.573 -8.867 5.248 1.00 88.19 292 PRO A O 1
ATOM 2115 N N . ARG A 1 293 ? -6.552 -10.644 6.234 1.00 85.81 293 ARG A N 1
ATOM 2116 C CA . ARG A 1 293 ? -7.832 -9.969 6.484 1.00 85.81 293 ARG A CA 1
ATOM 2117 C C . ARG A 1 293 ? -7.631 -8.873 7.522 1.00 85.81 293 ARG A C 1
ATOM 2119 O O . ARG A 1 293 ? -6.921 -9.083 8.507 1.00 85.81 293 ARG A O 1
ATOM 2126 N N . ALA A 1 294 ? -8.259 -7.724 7.301 1.00 81.06 294 ALA A N 1
ATOM 2127 C CA . ALA A 1 294 ? -8.259 -6.670 8.298 1.00 81.06 294 ALA A CA 1
ATOM 2128 C C . ALA A 1 294 ? -9.108 -7.136 9.485 1.00 81.06 294 ALA A C 1
ATOM 2130 O O . ALA A 1 294 ? -10.219 -7.634 9.303 1.00 81.06 294 ALA A O 1
ATOM 2131 N N . VAL A 1 295 ? -8.564 -7.009 10.696 1.00 78.38 295 VAL A N 1
ATOM 2132 C CA . VAL A 1 295 ? -9.338 -7.219 11.919 1.00 78.38 295 VAL A CA 1
ATOM 2133 C C . VAL A 1 295 ? -9.984 -5.888 12.257 1.00 78.38 295 VAL A C 1
ATOM 2135 O O . VAL A 1 295 ? -9.297 -4.943 12.640 1.00 78.38 295 VAL A O 1
ATOM 2138 N N . ALA A 1 296 ? -11.296 -5.825 12.099 1.00 84.31 296 ALA A N 1
ATOM 2139 C CA . ALA A 1 296 ? -12.110 -4.707 12.540 1.00 84.31 296 ALA A CA 1
ATOM 2140 C C . ALA A 1 296 ? -13.046 -5.171 13.655 1.00 84.31 296 ALA A C 1
ATOM 2142 O O . ALA A 1 296 ? -13.159 -6.363 13.946 1.00 84.31 296 ALA A O 1
ATOM 2143 N N . CYS A 1 297 ? -13.716 -4.229 14.300 1.00 88.00 297 CYS A N 1
ATOM 2144 C CA . CYS A 1 297 ? -14.799 -4.564 15.208 1.00 88.00 297 CYS A CA 1
ATOM 2145 C C . CYS A 1 297 ? -16.108 -4.625 14.421 1.00 88.00 297 CYS A C 1
ATOM 2147 O O . CYS A 1 297 ? -16.315 -3.825 13.510 1.00 88.00 297 CYS A O 1
ATOM 2149 N N . ALA A 1 298 ? -16.958 -5.597 14.753 1.00 86.38 298 ALA A N 1
ATOM 2150 C CA . ALA A 1 298 ? -18.286 -5.715 14.161 1.00 86.38 298 ALA A CA 1
ATOM 2151 C C . ALA A 1 298 ? -19.117 -4.444 14.421 1.00 86.38 298 ALA A C 1
ATOM 2153 O O . ALA A 1 298 ? -18.804 -3.666 15.329 1.00 86.38 298 ALA A O 1
ATOM 2154 N N . GLU A 1 299 ? -20.190 -4.244 13.650 1.00 82.25 299 GLU A N 1
ATOM 2155 C CA . GLU A 1 299 ? -21.075 -3.089 13.824 1.00 82.25 299 GLU A CA 1
ATOM 2156 C C . GLU A 1 299 ? -21.509 -2.920 15.290 1.00 82.25 299 GLU A C 1
ATOM 2158 O O . GLU A 1 299 ? -21.907 -3.868 15.968 1.00 82.25 299 GLU A O 1
ATOM 2163 N N . GLY A 1 300 ? -21.384 -1.691 15.799 1.00 82.00 300 GLY A N 1
ATOM 2164 C CA . GLY A 1 300 ? -21.696 -1.349 17.189 1.00 82.00 300 GLY A CA 1
ATOM 2165 C C . GLY A 1 300 ? -20.562 -1.582 18.196 1.00 82.00 300 GLY A C 1
ATOM 2166 O O . GLY A 1 300 ? -20.706 -1.178 19.347 1.00 82.00 300 GLY A O 1
ATOM 2167 N N . SER A 1 301 ? -19.432 -2.171 17.793 1.00 90.50 301 SER A N 1
ATOM 2168 C CA . SER A 1 301 ? -18.233 -2.317 18.632 1.00 90.50 301 SER A CA 1
ATOM 2169 C C . SER A 1 301 ? -17.117 -1.354 18.203 1.00 90.50 301 SER A C 1
ATOM 2171 O O . SER A 1 301 ? -16.959 -1.051 17.024 1.00 90.50 301 SER A O 1
ATOM 2173 N N . ILE A 1 302 ? -16.309 -0.895 19.158 1.00 89.62 302 ILE A N 1
ATOM 2174 C CA . ILE A 1 302 ? -15.152 -0.017 18.933 1.00 89.62 302 ILE A CA 1
ATOM 2175 C C . ILE A 1 302 ? -13.851 -0.722 19.322 1.00 89.62 302 ILE A C 1
ATOM 2177 O O . ILE A 1 302 ? -13.833 -1.552 20.232 1.00 89.62 302 ILE A O 1
ATOM 2181 N N . LEU A 1 303 ? -12.754 -0.393 18.636 1.00 89.31 303 LEU A N 1
ATOM 2182 C CA . LEU A 1 303 ? -11.432 -0.932 18.948 1.00 89.31 303 LEU A CA 1
ATOM 2183 C C . LEU A 1 303 ? -10.818 -0.142 20.108 1.00 89.31 303 LEU A C 1
ATOM 2185 O O . LEU A 1 303 ? -10.481 1.032 19.961 1.00 89.31 303 LEU A O 1
ATOM 2189 N N . ALA A 1 304 ? -10.679 -0.785 21.262 1.00 87.06 304 ALA A N 1
ATOM 2190 C CA . ALA A 1 304 ? -9.998 -0.219 22.413 1.00 87.06 304 ALA A CA 1
ATOM 2191 C C . ALA A 1 304 ? -8.478 -0.102 22.154 1.00 87.06 304 ALA A C 1
ATOM 2193 O O . ALA A 1 304 ? -7.926 -0.869 21.357 1.00 87.06 304 ALA A O 1
ATOM 2194 N N . PRO A 1 305 ? -7.763 0.809 22.846 1.00 85.31 305 PRO A N 1
ATOM 2195 C CA . PRO A 1 305 ? -6.322 1.025 22.650 1.00 85.31 305 PRO A CA 1
ATOM 2196 C C . PRO A 1 305 ? -5.455 -0.226 22.852 1.00 85.31 305 PRO A C 1
ATOM 2198 O O . PRO A 1 305 ? -4.366 -0.329 22.297 1.00 85.31 305 PRO A O 1
ATOM 2201 N N . ASN A 1 306 ? -5.943 -1.192 23.631 1.00 84.12 306 ASN A N 1
ATOM 2202 C CA . ASN A 1 306 ? -5.302 -2.484 23.867 1.00 84.12 306 ASN A CA 1
ATOM 2203 C C . ASN A 1 306 ? -5.532 -3.512 22.730 1.00 84.12 306 ASN A C 1
ATOM 2205 O O . ASN A 1 306 ? -5.138 -4.669 22.865 1.00 84.12 306 ASN A O 1
ATOM 2209 N N . GLY A 1 307 ? -6.189 -3.124 21.629 1.00 83.25 307 GLY A N 1
ATOM 2210 C CA . GLY A 1 307 ? -6.470 -3.985 20.476 1.00 83.25 307 GLY A CA 1
ATOM 2211 C C . GLY A 1 307 ? -7.666 -4.933 20.651 1.00 83.25 307 GLY A C 1
ATOM 2212 O O . GLY A 1 307 ? -7.842 -5.853 19.846 1.00 83.25 307 GLY A O 1
ATOM 2213 N N . GLN A 1 308 ? -8.485 -4.752 21.691 1.00 89.44 308 GLN A N 1
ATOM 2214 C CA . GLN A 1 308 ? -9.716 -5.519 21.902 1.00 89.44 308 GLN A CA 1
ATOM 2215 C C . GLN A 1 308 ? -10.938 -4.762 21.379 1.00 89.44 308 GLN A C 1
ATOM 2217 O O . GLN A 1 308 ? -11.014 -3.544 21.481 1.00 89.44 308 GLN A O 1
ATOM 2222 N N . CYS A 1 309 ? -11.919 -5.484 20.842 1.00 92.12 309 CYS A N 1
ATOM 2223 C CA . CYS A 1 309 ? -13.208 -4.889 20.509 1.00 92.12 309 CYS A CA 1
ATOM 2224 C C . CYS A 1 309 ? -14.062 -4.800 21.771 1.00 92.12 309 CYS A C 1
ATOM 2226 O O . CYS A 1 309 ? -14.207 -5.793 22.485 1.00 92.12 309 CYS A O 1
ATOM 2228 N N . ILE A 1 310 ? -14.633 -3.628 22.031 1.00 92.31 310 ILE A N 1
ATOM 2229 C CA . ILE A 1 310 ? -15.549 -3.385 23.145 1.00 92.31 310 ILE A CA 1
ATOM 2230 C C . ILE A 1 310 ? -16.852 -2.789 22.627 1.00 92.31 310 ILE A C 1
ATOM 2232 O O . ILE A 1 310 ? -16.865 -2.043 21.650 1.00 92.31 310 ILE A O 1
ATOM 2236 N N . GLN A 1 311 ? -17.952 -3.098 23.297 1.00 93.12 311 GLN A N 1
ATOM 2237 C CA . GLN A 1 311 ? -19.256 -2.519 23.019 1.00 93.12 311 GLN A CA 1
ATOM 2238 C C . GLN A 1 311 ? -19.671 -1.628 24.188 1.00 93.12 311 GLN A C 1
ATOM 2240 O O . GLN A 1 311 ? -19.635 -2.059 25.340 1.00 93.12 311 GLN A O 1
ATOM 2245 N N . ILE A 1 312 ? -20.069 -0.390 23.893 1.00 90.88 312 ILE A N 1
ATOM 2246 C CA . ILE A 1 312 ? -20.576 0.551 24.894 1.00 90.88 312 ILE A CA 1
ATOM 2247 C C . ILE A 1 312 ? -22.063 0.270 25.116 1.00 90.88 312 ILE A C 1
ATOM 2249 O O . ILE A 1 312 ? -22.869 0.426 24.202 1.00 90.88 312 ILE A O 1
ATOM 2253 N N . LEU A 1 313 ? -22.428 -0.110 26.340 1.00 90.25 313 LEU A N 1
ATOM 2254 C CA . LEU A 1 313 ? -23.805 -0.437 26.726 1.00 90.25 313 LEU A CA 1
ATOM 2255 C C . LEU A 1 313 ? -24.551 0.738 27.378 1.00 90.25 313 LEU A C 1
ATOM 2257 O O . LEU A 1 313 ? -25.756 0.654 27.602 1.00 90.25 313 LEU A O 1
ATOM 2261 N N . GLY A 1 314 ? -23.847 1.836 27.671 1.00 87.38 314 GLY A N 1
ATOM 2262 C CA . GLY A 1 314 ? -24.401 3.044 28.286 1.00 87.38 314 GLY A CA 1
ATOM 2263 C C . GLY A 1 314 ? -23.840 3.319 29.683 1.00 87.38 314 GLY A C 1
ATOM 2264 O O . GLY A 1 314 ? -22.747 2.868 30.028 1.00 87.38 314 GLY A O 1
ATOM 2265 N N . GLY A 1 315 ? -24.575 4.108 30.469 1.00 89.50 315 GLY A N 1
ATOM 2266 C CA . GLY A 1 315 ? -24.185 4.480 31.831 1.00 89.50 315 GLY A CA 1
ATOM 2267 C C . GLY A 1 315 ? -24.532 3.408 32.877 1.00 89.50 315 GLY A C 1
ATOM 2268 O O . GLY A 1 315 ? -25.476 2.638 32.677 1.00 89.50 315 GLY A O 1
ATOM 2269 N N . PRO A 1 316 ? -23.801 3.359 34.004 1.00 92.19 316 PRO A N 1
ATOM 2270 C CA . PRO A 1 316 ? -24.106 2.458 35.109 1.00 92.19 316 PRO A CA 1
ATOM 2271 C C . PRO A 1 316 ? -25.413 2.819 35.809 1.00 92.19 316 PRO A C 1
ATOM 2273 O O . PRO A 1 316 ? -25.839 3.974 35.834 1.00 92.19 316 PRO A O 1
ATOM 2276 N N . GLN A 1 317 ? -26.021 1.821 36.445 1.00 91.69 317 GLN A N 1
ATOM 2277 C CA . GLN A 1 317 ? -27.222 1.996 37.247 1.00 91.69 317 GLN A CA 1
ATOM 2278 C C . GLN A 1 317 ? -26.872 2.113 38.739 1.00 91.69 317 GLN A C 1
ATOM 2280 O O . GLN A 1 317 ? -25.982 1.403 39.218 1.00 91.69 317 GLN A O 1
ATOM 2285 N N . PRO A 1 318 ? -27.558 2.986 39.498 1.00 91.62 318 PRO A N 1
ATOM 2286 C CA . PRO A 1 318 ? -27.415 3.054 40.947 1.00 91.62 318 PRO A CA 1
ATOM 2287 C C . PRO A 1 318 ? -28.106 1.864 41.628 1.00 91.62 318 PRO A C 1
ATOM 2289 O O . PRO A 1 318 ? -29.253 1.529 41.331 1.00 91.62 318 PRO A O 1
ATOM 2292 N N . ARG A 1 319 ? -27.421 1.249 42.592 1.00 93.56 319 ARG A N 1
ATOM 2293 C CA . ARG A 1 319 ? -27.931 0.175 43.447 1.00 93.56 319 ARG A CA 1
ATOM 2294 C C . ARG A 1 319 ? -27.735 0.513 44.913 1.00 93.56 319 ARG A C 1
ATOM 2296 O O . ARG A 1 319 ? -26.635 0.874 45.342 1.00 93.56 319 ARG A O 1
ATOM 2303 N N . CYS A 1 320 ? -28.809 0.320 45.669 1.00 92.50 320 CYS A N 1
ATOM 2304 C CA . CYS A 1 320 ? -28.844 0.515 47.108 1.00 92.50 320 CYS A CA 1
ATOM 2305 C C . CYS A 1 320 ? -28.836 -0.816 47.871 1.00 92.50 320 CYS A C 1
ATOM 2307 O O . CYS A 1 320 ? -29.281 -1.837 47.331 1.00 92.50 320 CYS A O 1
ATOM 2309 N N . PRO A 1 321 ? -28.361 -0.816 49.128 1.00 90.44 321 PRO A N 1
ATOM 2310 C CA . PRO A 1 321 ? -28.547 -1.931 50.049 1.00 90.44 321 PRO A CA 1
ATOM 2311 C C . PRO A 1 321 ? -30.035 -2.281 50.252 1.00 90.44 321 PRO A C 1
ATOM 2313 O O . PRO A 1 321 ? -30.905 -1.428 50.038 1.00 90.44 321 PRO A O 1
ATOM 2316 N N . PRO A 1 322 ? -30.353 -3.511 50.702 1.00 88.94 322 PRO A N 1
ATOM 2317 C CA . PRO A 1 322 ? -31.728 -3.904 51.003 1.00 88.94 322 PRO A CA 1
ATOM 2318 C C . PRO A 1 322 ? -32.407 -2.935 51.984 1.00 88.94 322 PRO A C 1
ATOM 2320 O O . PRO A 1 322 ? -31.824 -2.567 53.001 1.00 88.94 322 PRO A O 1
ATOM 2323 N N . GLY A 1 323 ? -33.646 -2.533 51.689 1.00 85.25 323 GLY A N 1
ATOM 2324 C CA . GLY A 1 323 ? -34.437 -1.635 52.543 1.00 85.25 323 GLY A CA 1
ATOM 2325 C C . GLY A 1 323 ? -34.239 -0.132 52.296 1.00 85.25 323 GLY A C 1
ATOM 2326 O O . GLY A 1 323 ? -34.865 0.672 52.984 1.00 85.25 323 GLY A O 1
ATOM 2327 N N . GLN A 1 324 ? -33.417 0.261 51.317 1.00 91.69 324 GLN A N 1
ATOM 2328 C CA . GLN A 1 324 ? -33.243 1.656 50.893 1.00 91.69 324 GLN A CA 1
ATOM 2329 C C . GLN A 1 324 ? -33.752 1.872 49.459 1.00 91.69 324 GLN A C 1
ATOM 2331 O O . GLN A 1 324 ? -33.701 0.965 48.629 1.00 91.69 324 GLN A O 1
ATOM 2336 N N . GLN A 1 325 ? -34.237 3.078 49.162 1.00 93.06 325 GLN A N 1
ATOM 2337 C CA . GLN A 1 325 ? -34.699 3.482 47.833 1.00 93.06 325 GLN A CA 1
ATOM 2338 C C . GLN A 1 325 ? -33.699 4.422 47.159 1.00 93.06 325 GLN A C 1
ATOM 2340 O O . GLN A 1 325 ? -33.108 5.287 47.803 1.00 93.06 325 GLN A O 1
ATOM 2345 N N . VAL A 1 326 ? -33.527 4.265 45.847 1.00 92.00 326 VAL A N 1
ATOM 2346 C CA . VAL A 1 326 ? -32.680 5.148 45.038 1.00 92.00 326 VAL A CA 1
ATOM 2347 C C . VAL A 1 326 ? -33.371 6.502 44.863 1.00 92.00 326 VAL A C 1
ATOM 2349 O O . VAL A 1 326 ? -34.520 6.569 44.437 1.00 92.00 326 VAL A O 1
ATOM 2352 N N . SER A 1 327 ? -32.638 7.579 45.124 1.00 92.81 327 SER A N 1
ATOM 2353 C CA . SER A 1 327 ? -33.008 8.959 44.822 1.00 92.81 327 SER A CA 1
ATOM 2354 C C . SER A 1 327 ? -31.813 9.665 44.178 1.00 92.81 327 SER A C 1
ATOM 2356 O O . SER A 1 327 ? -30.927 10.183 44.862 1.00 92.81 327 SER A O 1
ATOM 2358 N N . GLY A 1 328 ? -31.763 9.662 42.843 1.00 87.31 328 GLY A N 1
ATOM 2359 C CA . GLY A 1 328 ? -30.615 10.162 42.082 1.00 87.31 328 GLY A CA 1
ATOM 2360 C C . GLY A 1 328 ? -29.377 9.284 42.288 1.00 87.31 328 GLY A C 1
ATOM 2361 O O . GLY A 1 328 ? -29.403 8.095 41.984 1.00 87.31 328 GLY A O 1
ATOM 2362 N N . THR A 1 329 ? -28.298 9.864 42.818 1.00 87.00 329 THR A N 1
ATOM 2363 C CA . THR A 1 329 ? -27.050 9.159 43.175 1.00 87.00 329 THR A CA 1
ATOM 2364 C C . THR A 1 329 ? -26.995 8.725 44.642 1.00 87.00 329 THR A C 1
ATOM 2366 O O . THR A 1 329 ? -25.991 8.169 45.086 1.00 87.00 329 THR A O 1
ATOM 2369 N N . MET A 1 330 ? -28.063 8.970 45.405 1.00 92.38 330 MET A N 1
ATOM 2370 C CA . MET A 1 330 ? -28.140 8.673 46.833 1.00 92.38 330 MET A CA 1
ATOM 2371 C C . MET A 1 330 ? -29.171 7.579 47.103 1.00 92.38 330 MET A C 1
ATOM 2373 O O . MET A 1 330 ? -30.193 7.472 46.431 1.00 92.38 330 MET A O 1
ATOM 2377 N N . CYS A 1 331 ? -28.916 6.787 48.130 1.00 93.75 331 CYS A N 1
ATOM 2378 C CA . CYS A 1 331 ? -29.829 5.823 48.709 1.00 93.75 331 CYS A CA 1
ATOM 2379 C C . CYS A 1 331 ? -30.466 6.435 49.945 1.00 93.75 331 CYS A C 1
ATOM 2381 O O . CYS A 1 331 ? -29.759 6.800 50.883 1.00 93.75 331 CYS A O 1
ATOM 2383 N N . LEU A 1 332 ? -31.789 6.554 49.939 1.00 94.31 332 LEU A N 1
ATOM 2384 C CA . LEU A 1 332 ? -32.574 7.067 51.051 1.00 94.31 332 LEU A CA 1
ATOM 2385 C C . LEU A 1 332 ? -33.237 5.905 51.782 1.00 94.31 332 LEU A C 1
ATOM 2387 O O . LEU A 1 332 ? -33.863 5.033 51.178 1.00 94.31 332 LEU A O 1
ATOM 2391 N N . GLY A 1 333 ? -33.104 5.900 53.099 1.00 91.88 333 GLY A N 1
ATOM 2392 C CA . GLY A 1 333 ? -33.724 4.919 53.969 1.00 91.88 333 GLY A CA 1
ATOM 2393 C C . GLY A 1 333 ? -34.178 5.552 55.268 1.00 91.88 333 GLY A C 1
ATOM 2394 O O . GLY A 1 333 ? -34.003 6.746 55.516 1.00 91.88 333 GLY A O 1
ATOM 2395 N N . SER A 1 334 ? -34.749 4.727 56.133 1.00 89.75 334 SER A N 1
ATOM 2396 C CA . SER A 1 334 ? -35.073 5.172 57.476 1.00 89.75 334 SER A CA 1
ATOM 2397 C C . SER A 1 334 ? -34.798 4.106 58.504 1.00 89.75 334 SER A C 1
ATOM 2399 O O . SER A 1 334 ? -35.215 2.963 58.336 1.00 89.75 334 SER A O 1
ATOM 2401 N N . GLU A 1 335 ? -34.181 4.524 59.593 1.00 89.12 335 GLU A N 1
ATOM 2402 C CA . GLU A 1 335 ? -33.971 3.692 60.765 1.00 89.12 335 GLU A CA 1
ATOM 2403 C C . GLU A 1 335 ? -35.076 3.962 61.779 1.00 89.12 335 GLU A C 1
ATOM 2405 O O . GLU A 1 335 ? -35.513 5.107 61.948 1.00 89.12 335 GLU A O 1
ATOM 2410 N N . THR A 1 336 ? -35.528 2.908 62.452 1.00 89.88 336 THR A N 1
ATOM 2411 C CA . THR A 1 336 ? -36.576 2.984 63.469 1.00 89.88 336 THR A CA 1
ATOM 2412 C C . THR A 1 336 ? -36.099 2.385 64.779 1.00 89.88 336 THR A C 1
ATOM 2414 O O . THR A 1 336 ? -35.581 1.271 64.792 1.00 89.88 336 THR A O 1
ATOM 2417 N N . VAL A 1 337 ? -36.328 3.100 65.876 1.00 90.50 337 VAL A N 1
ATOM 2418 C CA . VAL A 1 337 ? -36.059 2.640 67.244 1.00 90.50 337 VAL A CA 1
ATOM 2419 C C . VAL A 1 337 ? -37.302 2.844 68.118 1.00 90.50 337 VAL A C 1
ATOM 2421 O O . VAL A 1 337 ? -38.122 3.724 67.822 1.00 90.50 337 VAL A O 1
ATOM 2424 N N . PRO A 1 338 ? -37.494 2.041 69.178 1.00 89.81 338 PRO A N 1
ATOM 2425 C CA . PRO A 1 338 ? -38.585 2.265 70.120 1.00 89.81 338 PRO A CA 1
ATOM 2426 C C . PRO A 1 338 ? -38.414 3.610 70.858 1.00 89.81 338 PRO A C 1
ATOM 2428 O O . PRO A 1 338 ? -37.279 4.027 71.109 1.00 89.81 338 PRO A O 1
ATOM 2431 N N . PRO A 1 339 ? -39.514 4.303 71.205 1.00 88.75 339 PRO A N 1
ATOM 2432 C CA . PRO A 1 339 ? -39.460 5.551 71.956 1.00 88.75 339 PRO A CA 1
ATOM 2433 C C . PRO A 1 339 ? -39.062 5.314 73.414 1.00 88.75 339 PRO A C 1
ATOM 2435 O O . PRO A 1 339 ? -39.385 4.285 74.008 1.00 88.75 339 PRO A O 1
ATOM 2438 N N . GLN A 1 340 ? -38.392 6.299 74.004 1.00 89.69 340 GLN A N 1
ATOM 2439 C CA . GLN A 1 340 ? -38.159 6.350 75.441 1.00 89.69 340 GLN A CA 1
ATOM 2440 C C . GLN A 1 340 ? -39.446 6.823 76.121 1.00 89.69 340 GLN A C 1
ATOM 2442 O O . GLN A 1 340 ? -40.006 7.854 75.753 1.00 89.69 340 GLN A O 1
ATOM 2447 N N . VAL A 1 341 ? -39.946 6.047 77.083 1.00 88.25 341 VAL A N 1
ATOM 2448 C CA . VAL A 1 341 ? -41.205 6.339 77.781 1.00 88.25 341 VAL A CA 1
ATOM 2449 C C . VAL A 1 341 ? -40.886 6.835 79.182 1.00 88.25 341 VAL A C 1
ATOM 2451 O O . VAL A 1 341 ? -40.244 6.126 79.955 1.00 88.25 341 VAL A O 1
ATOM 2454 N N . GLN A 1 342 ? -41.349 8.037 79.514 1.00 81.88 342 GLN A N 1
ATOM 2455 C CA . GLN A 1 342 ? -41.284 8.581 80.867 1.00 81.88 342 GLN A CA 1
ATOM 2456 C C . GLN A 1 342 ? -42.699 8.725 81.422 1.00 81.88 342 GLN A C 1
ATOM 2458 O O . GLN A 1 342 ? -43.562 9.350 80.805 1.00 81.88 342 GLN A O 1
ATOM 2463 N N . VAL A 1 343 ? -42.936 8.136 82.593 1.00 81.44 343 VAL A N 1
ATOM 2464 C CA . VAL A 1 343 ? -44.207 8.248 83.315 1.00 81.44 343 VAL A CA 1
ATOM 2465 C C . VAL A 1 343 ? -43.924 8.932 84.640 1.00 81.44 343 VAL A C 1
ATOM 2467 O O . VAL A 1 343 ? -43.188 8.406 85.473 1.00 81.44 343 VAL A O 1
ATOM 2470 N N . THR A 1 344 ? -44.496 10.116 84.834 1.00 77.44 344 THR A N 1
ATOM 2471 C CA . THR A 1 344 ? -44.423 10.816 86.115 1.00 77.44 344 THR A CA 1
ATOM 2472 C C . THR A 1 344 ? -45.622 10.403 86.950 1.00 77.44 344 THR A C 1
ATOM 2474 O O . THR A 1 344 ? -46.763 10.674 86.594 1.00 77.44 344 THR A O 1
ATOM 2477 N N . VAL A 1 345 ? -45.378 9.730 88.070 1.00 73.62 345 VAL A N 1
ATOM 2478 C CA . VAL A 1 345 ? -46.447 9.383 89.007 1.00 73.62 345 VAL A CA 1
ATOM 2479 C C . VAL A 1 345 ? -46.467 10.438 90.100 1.00 73.62 345 VAL A C 1
ATOM 2481 O O . VAL A 1 345 ? -45.589 10.472 90.960 1.00 73.62 345 VAL A O 1
ATOM 2484 N N . THR A 1 346 ? -47.459 11.324 90.067 1.00 68.88 346 THR A N 1
ATOM 2485 C CA . THR A 1 346 ? -47.695 12.265 91.161 1.00 68.88 346 THR A CA 1
ATOM 2486 C C . THR A 1 346 ? -48.525 11.577 92.240 1.00 68.88 346 THR A C 1
ATOM 2488 O O . THR A 1 346 ? -49.723 11.332 92.101 1.00 68.88 346 THR A O 1
ATOM 2491 N N . CYS A 1 347 ? -47.859 11.232 93.339 1.00 68.62 347 CYS A N 1
ATOM 2492 C CA . CYS A 1 347 ? -48.512 10.760 94.552 1.00 68.62 347 CYS A CA 1
ATOM 2493 C C . CYS A 1 347 ? -49.065 11.971 95.313 1.00 68.62 347 CYS A C 1
ATOM 2495 O O . CYS A 1 347 ? -48.313 12.873 95.682 1.00 68.62 347 CYS A O 1
ATOM 2497 N N . THR A 1 348 ? -50.379 12.012 95.541 1.00 66.75 348 THR A N 1
ATOM 2498 C CA . THR A 1 348 ? -51.018 13.018 96.398 1.00 66.75 348 THR A CA 1
ATOM 2499 C C . THR A 1 348 ? -51.694 12.317 97.579 1.00 66.75 348 THR A C 1
ATOM 2501 O O . THR A 1 348 ? -52.667 11.585 97.421 1.00 66.75 348 THR A O 1
ATOM 2504 N N . GLY A 1 349 ? -51.137 12.491 98.784 1.00 64.44 349 GLY A N 1
ATOM 2505 C CA . GLY A 1 349 ? -51.619 11.842 100.010 1.00 64.44 349 GLY A CA 1
ATOM 2506 C C . GLY A 1 349 ? -50.615 11.904 101.168 1.00 64.44 349 GLY A C 1
ATOM 2507 O O . GLY A 1 349 ? -49.466 12.296 100.981 1.00 64.44 349 GLY A O 1
ATOM 2508 N N . LYS A 1 350 ? -51.048 11.520 102.379 1.00 60.75 350 LYS A N 1
ATOM 2509 C CA . LYS A 1 350 ? -50.249 11.608 103.622 1.00 60.75 350 LYS A CA 1
ATOM 2510 C C . LYS A 1 350 ? -49.077 10.612 103.721 1.00 60.75 350 LYS A C 1
ATOM 2512 O O . LYS A 1 350 ? -48.285 10.745 104.645 1.00 60.75 350 LYS A O 1
ATOM 2517 N N . ASP A 1 351 ? -48.929 9.688 102.769 1.00 59.88 351 ASP A N 1
ATOM 2518 C CA . ASP A 1 351 ? -47.970 8.569 102.838 1.00 59.88 351 ASP A CA 1
ATOM 2519 C C . ASP A 1 351 ? -46.921 8.546 101.705 1.00 59.88 351 ASP A C 1
ATOM 2521 O O . ASP A 1 351 ? -46.272 7.527 101.478 1.00 59.88 351 ASP A O 1
ATOM 2525 N N . CYS A 1 352 ? -46.687 9.655 100.994 1.00 59.97 352 CYS A N 1
ATOM 2526 C CA . CYS A 1 352 ? -45.752 9.683 99.852 1.00 59.97 352 CYS A CA 1
ATOM 2527 C C . CYS A 1 352 ? -44.241 9.677 100.227 1.00 59.97 352 CYS A C 1
ATOM 2529 O O . CYS A 1 352 ? -43.421 10.074 99.408 1.00 59.97 352 CYS A O 1
ATOM 2531 N N . TYR A 1 353 ? -43.852 9.235 101.434 1.00 58.38 353 TYR A N 1
ATOM 2532 C CA . TYR A 1 353 ? -42.461 9.268 101.945 1.00 58.38 353 TYR A CA 1
ATOM 2533 C C . TYR A 1 353 ? -41.864 7.904 102.331 1.00 58.38 353 TYR A C 1
ATOM 2535 O O . TYR A 1 353 ? -40.823 7.843 102.985 1.00 58.38 353 TYR A O 1
ATOM 2543 N N . ARG A 1 354 ? -42.476 6.789 101.927 1.00 54.22 354 ARG A N 1
ATOM 2544 C CA . ARG A 1 354 ? -41.857 5.463 102.067 1.00 54.22 354 ARG A CA 1
ATOM 2545 C C . ARG A 1 354 ? -41.484 4.924 100.690 1.00 54.22 354 ARG A C 1
ATOM 2547 O O . ARG A 1 354 ? -42.290 4.231 100.083 1.00 54.22 354 ARG A O 1
ATOM 2554 N N . HIS A 1 355 ? -40.304 5.320 100.211 1.00 42.69 355 HIS A N 1
ATOM 2555 C CA . HIS A 1 355 ? -39.268 4.499 99.562 1.00 42.69 355 HIS A CA 1
ATOM 2556 C C . HIS A 1 355 ? -38.241 5.369 98.842 1.00 42.69 355 HIS A C 1
ATOM 2558 O O 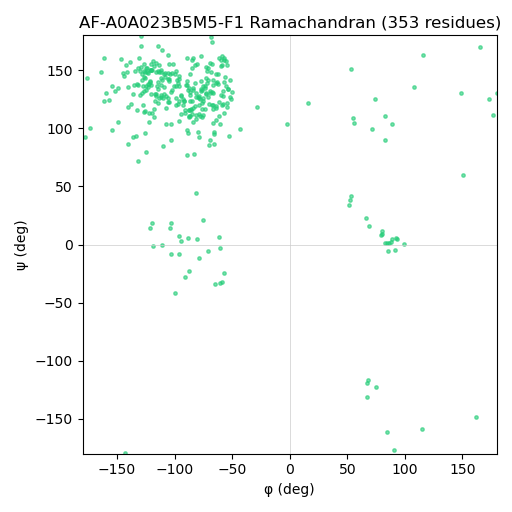. HIS A 1 355 ? -38.657 6.251 98.061 1.00 42.69 355 HIS A O 1
#

Radius of gyration: 72.52 Å; Cα contacts (8 Å, |Δi|>4): 538; chains: 1; bounding box: 195×66×172 Å

pLDDT: mean 70.12, std 21.45, range [20.84, 96.31]

Mean predicted aligned error: 21.97 Å

Foldseek 3Di:
DDDDDDDDDPDDPPPQPWDWDDKDWAAPPQWDDDPQWTKHKDKDFFDWDDPDAGQDPQFRKHFFDKDFAAPPQWDDDVFFTKHKDKDFFDWDADPQWDQDPNFTFHKDFPDFDFDDPDADQDPQKRKDWAFDPPDPDLDDDPQWDDDPNWTKHKDKDWPQPDPDDDDDPDDPDDDDDDDDDDDDDDDDDDDDDDDDDDDDDDDDDDDDDDDDTDIDIDMDTDDRDLQDDQDPQWHQDPPRRTTHMDIDGGDGDDDPDDDPGIDGDDTDDIDTHDDPQFDDDPRMTMHMDGDHTDTDTDPQWHQDPVRTTMHTPGGTDTHDDPQWDDDPRMTMHMDIDGTDIDIDTDRDDDPPPDD

Sequence (355 aa):
MRSFVTLAFVGIAASQKSATTDPVYSCPAGFTLNGKTCRRQVSSPASLFCPVGVLENGQCIAPGQKDSHCPVGTTPVAGGCQSRSQTPAERVCPPNTHDIGGECQTYGVTGIVEVCQTGELINGECVTYEPVAQLKGKRCPAGYTEQKGSCYKTAQMDCTPPHQGKRLLQAKGAMPTHGKGTVNLAAPYLAAHLEPATAPKYVPTPAKLAVTQKQCEVKLEAAVNNEANCPAGTVAHHATGCATKHVEPSAVACSLGESYLCFPASPAPSTLRCPQGYNLLGDMCVKTTVSPRAVACAEGSILAPNGQCIQILGGPQPRCPPGQQVSGTMCLGSETVPPQVQVTVTCTGKDCYRH

Secondary structure (DSSP, 8-state):
------------------EEPPPEEE--TT-EEETTEEEEEEEEEPEEE-SSSEEETTEEEEEPPEEEEPPTT-EEETTEEEEEEEEEPEEEPPTT-EEETTEEEEEEESS---B-SSSEEETTEEEEEEEPTT----PPPTT-EEETTEEEEEEEEE-PPP-S---------PPPP-------------------------------------EEEEEEEE---TTS-PPTT-EEETTTEEEEEEEEEPB----SS--TTEEEEEEE--EEEPPTT-EEETTEEEEEEEEPPEEEEPTTEEE-TTS-EEEEEEPPEEE--TT-EEETTEEEEEEEEPPEEE--EE--STTTT--

Organism: Gregarina niphandrodes (NCBI:txid110365)

Solvent-accessible surface area (backbone atoms only — not comparable to full-atom values): 23263 Å² total; per-residue (Å²): 137,82,87,84,84,89,81,89,76,91,70,83,79,77,78,77,73,72,55,72,54,81,72,44,75,44,45,63,94,85,35,44,75,54,90,83,35,14,39,29,84,44,76,45,79,35,45,75,46,40,98,62,56,44,75,52,99,79,30,12,33,35,88,29,53,76,32,76,45,54,58,91,89,42,44,82,49,95,88,24,20,37,39,78,49,78,45,77,38,45,79,42,51,50,91,86,38,41,77,57,98,87,40,21,26,28,79,36,62,76,61,91,57,79,42,50,97,62,57,46,76,54,96,71,30,16,37,39,75,46,66,53,96,83,54,96,66,91,50,52,60,94,86,36,48,77,57,97,93,43,23,35,35,81,45,79,44,80,62,55,78,77,79,87,74,95,71,88,82,75,82,90,71,89,77,89,87,86,79,91,85,89,85,86,90,81,86,82,90,82,91,86,88,84,86,90,82,86,86,86,88,90,84,85,86,89,89,87,88,76,90,86,78,42,79,40,80,46,79,45,79,47,83,79,51,83,85,69,80,54,60,92,83,40,40,74,40,96,91,59,43,36,16,36,75,47,78,42,80,45,42,80,74,89,64,99,65,100,50,101,41,58,41,86,63,45,84,49,78,64,42,78,46,49,63,92,85,35,43,77,57,85,71,31,17,39,30,77,47,76,41,72,52,44,81,43,41,31,93,81,27,45,73,42,97,89,73,45,32,34,23,78,77,46,73,53,45,72,45,53,64,94,87,40,45,79,57,83,68,30,20,44,34,69,53,76,45,80,48,49,78,48,71,63,75,56,77,79,68,98,70,81,81,84,129